Protein AF-A0A2E8LY93-F1 (afdb_monomer_lite)

Secondary structure (DSSP, 8-state):
--SHHHHHHHHHT--SSS----SSHHHHHHHHHHHHHHTT-B-TTS-B--S----TTS----S---GGG---TT--B-TTTTTTTHHHHHS-----TT---TT--B-TTTTTT-TT---------TT--B-TTTTTT-TT---------TT--B-TTTTTTT-TT--SHHHHHHHHHHHHHHHHHHHHHHHHHHHHHS------------

Foldseek 3Di:
DDDVVVVVVLLVVPPDDAAAEDLELVSLLVLLVQQLVPQVDQDPVRDRPLFSDDDPVRDPDPPDHGLCRYADQNYAELACSCALVCSNLVRHPRQVQDHECQNYAEQHLNCQLVCRDAHHHVYACQNYQEQDLNCHNVNQHLAQDPYDCVNHPYCHNVPVVNDPQDPDSVSSNVRSVVVLVVLVVVVVVQVVVCVVPVDRDDDDRRDHPD

Structure (mmCIF, N/CA/C/O backbone):
data_AF-A0A2E8LY93-F1
#
_entry.id   AF-A0A2E8LY93-F1
#
loop_
_atom_site.group_PDB
_atom_site.id
_atom_site.type_symbol
_atom_site.label_atom_id
_atom_site.label_alt_id
_atom_site.label_comp_id
_atom_site.label_asym_id
_atom_site.label_entity_id
_atom_site.label_seq_id
_atom_site.pdbx_PDB_ins_code
_atom_site.Cartn_x
_atom_site.Cartn_y
_atom_site.Cartn_z
_atom_site.occupancy
_atom_site.B_iso_or_equiv
_atom_site.auth_seq_id
_atom_site.auth_comp_id
_atom_site.auth_asym_id
_atom_site.auth_atom_id
_atom_site.pdbx_PDB_model_num
ATOM 1 N N . MET A 1 1 ? 16.532 11.519 32.013 1.00 47.78 1 MET A N 1
ATOM 2 C CA . MET A 1 1 ? 15.474 10.631 31.470 1.00 47.78 1 MET A CA 1
ATOM 3 C C . MET A 1 1 ? 14.326 11.536 31.048 1.00 47.78 1 MET A C 1
ATOM 5 O O . MET A 1 1 ? 14.100 12.442 31.843 1.00 47.78 1 MET A O 1
ATOM 9 N N . PRO A 1 2 ? 13.612 11.374 29.912 1.00 50.28 2 PRO A N 1
ATOM 10 C CA . PRO A 1 2 ? 13.465 10.174 29.059 1.00 50.28 2 PRO A CA 1
ATOM 11 C C . PRO A 1 2 ? 13.330 10.440 27.523 1.00 50.28 2 PRO A C 1
ATOM 13 O O . PRO A 1 2 ? 12.796 11.460 27.125 1.00 50.28 2 PRO A O 1
ATOM 16 N N . SER A 1 3 ? 13.753 9.500 26.668 1.00 40.38 3 SER A N 1
ATOM 17 C CA . SER A 1 3 ? 13.233 9.250 25.291 1.0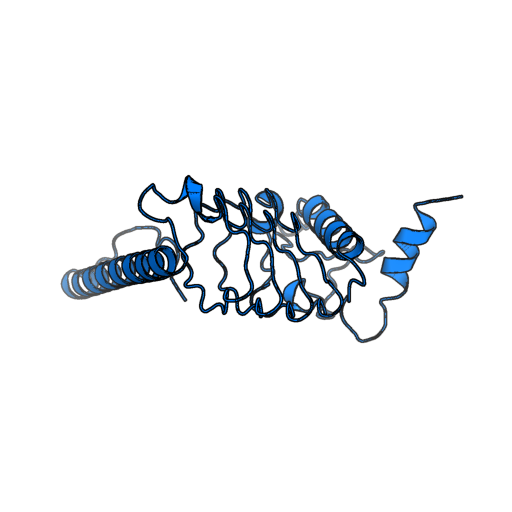0 40.38 3 SER A CA 1
ATOM 18 C C . SER A 1 3 ? 14.171 8.278 24.567 1.00 40.38 3 SER A C 1
ATOM 20 O O . SER A 1 3 ? 13.766 7.186 24.189 1.00 40.38 3 SER A O 1
ATOM 22 N N . ASN A 1 4 ? 15.468 8.591 24.544 1.00 39.19 4 ASN A N 1
ATOM 23 C CA . ASN A 1 4 ? 16.469 7.806 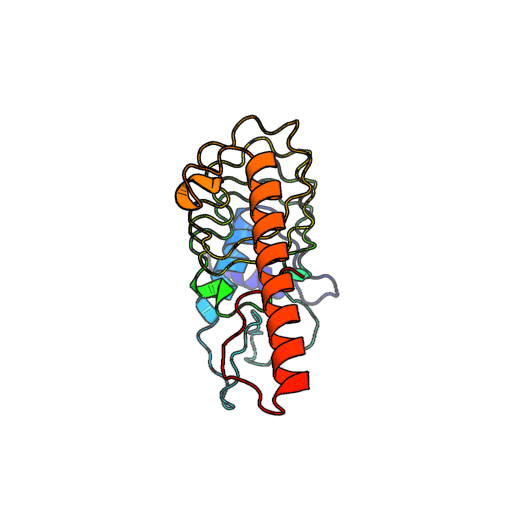23.807 1.00 39.19 4 ASN A CA 1
ATOM 24 C C . ASN A 1 4 ? 16.735 6.419 24.418 1.00 39.19 4 ASN A C 1
ATOM 26 O O . ASN A 1 4 ? 17.109 5.490 23.717 1.00 39.19 4 ASN A O 1
ATOM 30 N N . MET A 1 5 ? 16.498 6.244 25.722 1.00 31.03 5 MET A N 1
ATOM 31 C CA . MET A 1 5 ? 16.746 4.968 26.410 1.00 31.03 5 MET A CA 1
ATOM 32 C C . MET A 1 5 ? 15.614 3.941 26.232 1.00 31.03 5 MET A C 1
ATOM 34 O O . MET A 1 5 ? 15.798 2.785 26.592 1.00 31.03 5 MET A O 1
ATOM 38 N N . ARG A 1 6 ? 14.448 4.345 25.700 1.00 39.75 6 ARG A N 1
ATOM 39 C CA . ARG A 1 6 ? 13.383 3.403 25.305 1.00 39.75 6 ARG A CA 1
ATOM 40 C C . ARG A 1 6 ? 13.562 2.918 23.862 1.00 39.75 6 ARG A C 1
ATOM 42 O O . ARG A 1 6 ? 13.321 1.748 23.613 1.00 39.75 6 ARG A O 1
ATOM 49 N N . VAL A 1 7 ? 14.066 3.777 22.972 1.00 41.69 7 VAL A N 1
ATOM 50 C CA . VAL A 1 7 ? 14.329 3.462 21.553 1.00 41.69 7 VAL A CA 1
ATOM 51 C C . VAL A 1 7 ? 15.529 2.523 21.399 1.00 41.69 7 VAL A C 1
ATOM 53 O O . VAL A 1 7 ? 15.427 1.483 20.760 1.00 41.69 7 VAL A O 1
ATOM 56 N N . VAL A 1 8 ? 16.629 2.796 22.108 1.00 35.88 8 VAL A N 1
ATOM 57 C CA . VAL A 1 8 ? 17.807 1.906 22.113 1.00 35.88 8 VAL A CA 1
ATOM 58 C C . VAL A 1 8 ? 17.470 0.519 22.683 1.00 35.88 8 VAL A C 1
ATOM 60 O O . VAL A 1 8 ? 18.075 -0.472 22.294 1.00 35.88 8 VAL A O 1
ATOM 63 N N . LEU A 1 9 ? 16.468 0.417 23.565 1.00 34.44 9 LEU A N 1
ATOM 64 C CA . LEU A 1 9 ? 16.031 -0.866 24.117 1.00 34.44 9 LEU A CA 1
ATOM 65 C C . LEU A 1 9 ? 15.132 -1.662 23.153 1.00 34.44 9 LEU A C 1
ATOM 67 O O . LEU A 1 9 ? 15.115 -2.882 23.248 1.00 34.44 9 LEU A O 1
ATOM 71 N N . ALA A 1 10 ? 14.428 -1.010 22.221 1.00 39.09 10 ALA A N 1
ATOM 72 C CA . ALA A 1 10 ? 13.663 -1.703 21.181 1.00 39.09 10 ALA A CA 1
ATOM 73 C C . ALA A 1 10 ? 14.600 -2.399 20.180 1.00 39.09 10 ALA A C 1
ATOM 75 O O . ALA A 1 10 ? 14.392 -3.566 19.868 1.00 39.09 10 ALA A O 1
ATOM 76 N N . CYS A 1 11 ? 15.698 -1.736 19.800 1.00 37.84 11 CYS A N 1
ATOM 77 C CA . CYS A 1 11 ? 16.744 -2.327 18.960 1.00 37.84 11 CYS A CA 1
ATOM 78 C C . CYS A 1 11 ? 17.568 -3.409 19.697 1.00 37.84 11 CYS A C 1
ATOM 80 O O . CYS A 1 11 ? 17.975 -4.401 19.104 1.00 37.84 11 CYS A O 1
ATOM 82 N N . LEU A 1 12 ? 17.787 -3.272 21.015 1.00 37.25 12 LEU A N 1
ATOM 83 C CA . LEU A 1 12 ? 18.598 -4.220 21.804 1.00 37.25 12 LEU A CA 1
ATOM 84 C C . LEU A 1 12 ? 17.862 -5.488 22.275 1.00 37.25 12 LEU A C 1
ATOM 86 O O . LEU A 1 12 ? 18.520 -6.418 22.736 1.00 37.25 12 LEU A O 1
ATOM 90 N N . MET A 1 13 ? 16.530 -5.560 22.183 1.00 37.34 13 MET A N 1
ATOM 91 C CA . MET A 1 13 ? 15.773 -6.778 22.535 1.00 37.34 13 MET A CA 1
ATOM 92 C C . MET A 1 13 ? 15.610 -7.747 21.348 1.00 37.34 13 MET A C 1
ATOM 94 O O . MET A 1 13 ? 14.996 -8.798 21.512 1.00 37.34 13 MET A O 1
ATOM 98 N N . LEU A 1 14 ? 16.181 -7.426 20.181 1.00 43.69 14 LEU A N 1
ATOM 99 C CA . LEU A 1 14 ? 16.011 -8.168 18.925 1.00 43.69 14 LEU A CA 1
ATOM 100 C C . LEU A 1 14 ? 17.145 -9.165 18.619 1.00 43.69 14 LEU A C 1
ATOM 102 O O . LEU A 1 14 ? 17.256 -9.637 17.499 1.00 43.69 14 LEU A O 1
ATOM 106 N N . SER A 1 15 ? 17.968 -9.571 19.595 1.00 43.47 15 SER A N 1
ATOM 107 C CA . SER A 1 15 ? 18.953 -10.652 19.376 1.00 43.47 15 SER A CA 1
ATOM 108 C C . SER A 1 15 ? 18.380 -12.056 19.648 1.00 43.47 15 SER A C 1
ATOM 110 O O . SER A 1 15 ? 19.016 -12.893 20.301 1.00 43.47 15 SER A O 1
ATOM 112 N N . SER A 1 16 ? 17.163 -12.351 19.190 1.00 40.75 16 SER A N 1
ATOM 113 C CA . SER A 1 16 ? 16.658 -13.725 19.246 1.00 40.75 16 SER A CA 1
ATOM 114 C C . SER A 1 16 ? 15.739 -14.056 18.079 1.00 40.75 16 SER A C 1
ATOM 116 O O . SER A 1 16 ? 14.543 -13.841 18.192 1.00 40.75 16 SER A O 1
ATOM 118 N N . ALA A 1 17 ? 16.299 -14.647 17.020 1.00 43.09 17 ALA A N 1
ATOM 119 C CA . ALA A 1 17 ? 15.680 -15.631 16.115 1.00 43.09 17 ALA A CA 1
ATOM 120 C C . ALA A 1 17 ? 14.304 -15.327 15.467 1.00 43.09 17 ALA A C 1
ATOM 122 O O . ALA A 1 17 ? 13.751 -16.209 14.812 1.00 43.09 17 ALA A O 1
ATOM 123 N N . TYR A 1 18 ? 13.747 -14.133 15.641 1.00 51.19 18 TYR A N 1
ATOM 124 C CA . TYR A 1 18 ? 12.422 -13.733 15.189 1.00 51.19 18 TYR A CA 1
ATOM 125 C C . TYR A 1 18 ? 12.539 -12.300 14.680 1.00 51.19 18 TYR A C 1
ATOM 127 O O . TYR A 1 18 ? 12.839 -11.402 15.467 1.00 51.19 18 TYR A O 1
ATOM 135 N N . GLY A 1 19 ? 12.339 -12.120 13.374 1.00 65.38 19 GLY A N 1
ATOM 136 C CA . GLY A 1 19 ? 12.388 -10.817 12.719 1.00 65.38 19 GLY A CA 1
ATOM 137 C C . GLY A 1 19 ? 11.472 -9.786 13.387 1.00 65.38 19 GLY A C 1
ATOM 138 O O . GLY A 1 19 ? 10.538 -10.121 14.123 1.00 65.38 19 GLY A O 1
ATOM 139 N N . PHE A 1 20 ? 11.764 -8.508 13.148 1.00 78.44 20 PHE A N 1
ATOM 140 C CA . PHE A 1 20 ? 11.035 -7.373 13.714 1.00 78.44 20 PHE A CA 1
ATOM 141 C C . PHE A 1 20 ? 9.508 -7.508 13.543 1.00 78.44 20 PHE A C 1
ATOM 143 O O . PHE A 1 20 ? 9.010 -7.760 12.448 1.00 78.44 20 PHE A O 1
ATOM 150 N N . SER A 1 21 ? 8.755 -7.312 14.631 1.00 85.38 21 SER A N 1
ATOM 151 C CA . SER A 1 21 ? 7.286 -7.349 14.638 1.00 85.38 21 SER A CA 1
ATOM 152 C C . SER A 1 21 ? 6.733 -6.072 15.282 1.00 85.38 21 SER A C 1
ATOM 154 O O . SER A 1 21 ? 6.720 -5.959 16.513 1.00 85.38 21 SER A O 1
ATOM 156 N N . PRO A 1 22 ? 6.317 -5.070 14.486 1.00 86.81 22 PRO A N 1
ATOM 157 C CA . PRO A 1 22 ? 5.767 -3.827 15.013 1.00 86.81 22 PRO A CA 1
ATOM 158 C C . PRO A 1 22 ? 4.394 -4.065 15.651 1.00 86.81 22 PRO A C 1
ATOM 160 O O . PRO A 1 22 ? 3.488 -4.632 15.040 1.00 86.81 22 PRO A O 1
ATOM 163 N N . ALA A 1 23 ? 4.208 -3.577 16.880 1.00 87.94 23 ALA A N 1
ATOM 164 C CA . ALA A 1 23 ? 2.941 -3.702 17.604 1.00 87.94 23 ALA A CA 1
ATOM 165 C C . ALA A 1 23 ? 1.915 -2.626 17.203 1.00 87.94 23 ALA A C 1
ATOM 167 O O . ALA A 1 23 ? 0.741 -2.709 17.573 1.00 87.94 23 ALA A O 1
ATOM 168 N N . SER A 1 24 ? 2.348 -1.592 16.479 1.00 89.56 24 SER A N 1
ATOM 169 C CA . SER A 1 24 ? 1.519 -0.460 16.087 1.00 89.56 24 SER A CA 1
ATOM 170 C C . SER A 1 24 ? 2.011 0.196 14.799 1.00 89.56 24 SER A C 1
ATOM 172 O O . SER A 1 24 ? 3.138 -0.021 14.355 1.00 89.56 24 SER A O 1
ATOM 174 N N . LYS A 1 25 ? 1.164 1.063 14.233 1.00 91.31 25 LYS A N 1
ATOM 175 C CA . LYS A 1 25 ? 1.547 1.957 13.139 1.00 91.31 25 LYS A CA 1
ATOM 176 C C . LYS A 1 25 ? 2.791 2.778 13.481 1.00 91.31 25 LYS A C 1
ATOM 178 O O . LYS A 1 25 ? 3.673 2.886 12.647 1.00 91.31 25 LYS A O 1
ATOM 183 N N . SER A 1 26 ? 2.850 3.334 14.694 1.00 88.44 26 SER A N 1
ATOM 184 C CA . SER A 1 26 ? 3.975 4.171 15.124 1.00 88.44 26 SER A CA 1
ATOM 185 C C . SER A 1 26 ? 5.277 3.379 15.132 1.00 88.44 26 SER A C 1
ATOM 187 O O . SER A 1 26 ? 6.274 3.883 14.645 1.00 88.44 26 SER A O 1
ATOM 189 N N . ASP A 1 27 ? 5.257 2.134 15.621 1.00 85.31 27 ASP A N 1
ATOM 190 C CA . ASP A 1 27 ? 6.457 1.288 15.634 1.00 85.31 27 ASP A CA 1
ATOM 191 C C . ASP A 1 27 ? 6.921 0.960 14.208 1.00 85.31 27 ASP A C 1
ATOM 193 O O . ASP A 1 27 ? 8.118 0.939 13.932 1.00 85.31 27 ASP A O 1
ATOM 197 N N . LEU A 1 28 ? 5.970 0.719 13.296 1.00 86.50 28 LEU A N 1
ATOM 198 C CA . LEU A 1 28 ? 6.261 0.474 11.886 1.00 86.50 28 LEU A CA 1
ATOM 199 C C . LEU A 1 28 ? 6.811 1.729 11.188 1.00 86.50 28 LEU A C 1
ATOM 201 O O . LEU A 1 28 ? 7.805 1.637 10.473 1.00 86.50 28 LEU A O 1
ATOM 205 N N . GLU A 1 29 ? 6.182 2.890 11.392 1.00 85.25 29 GLU A N 1
ATOM 206 C CA . GLU A 1 29 ? 6.638 4.173 10.843 1.00 85.25 29 GLU A CA 1
ATOM 207 C C . GLU A 1 29 ? 8.024 4.538 11.375 1.00 85.25 29 GLU A C 1
ATOM 209 O O . GLU A 1 29 ? 8.885 4.881 10.576 1.00 85.25 29 GLU A O 1
ATOM 214 N N . ASP A 1 30 ? 8.267 4.404 12.682 1.00 80.44 30 ASP A N 1
ATOM 215 C CA . ASP A 1 30 ? 9.562 4.708 13.298 1.00 80.44 30 ASP A CA 1
ATOM 216 C C . ASP A 1 30 ? 10.676 3.812 12.731 1.00 80.44 30 ASP A C 1
ATOM 218 O O . ASP A 1 30 ? 11.752 4.311 12.399 1.00 80.44 30 ASP A O 1
ATOM 222 N N . ALA A 1 31 ? 10.409 2.512 12.553 1.00 79.00 31 ALA A N 1
ATOM 223 C CA . ALA A 1 31 ? 11.371 1.573 11.974 1.00 79.00 31 ALA A CA 1
ATOM 224 C C . ALA A 1 31 ? 11.686 1.883 10.500 1.00 79.00 31 ALA A C 1
ATOM 226 O O . ALA A 1 31 ? 12.842 1.816 10.076 1.00 79.00 31 ALA A O 1
ATOM 227 N N . LEU A 1 32 ? 10.675 2.258 9.708 1.00 79.50 32 LEU A N 1
ATOM 228 C CA . LEU A 1 32 ? 10.875 2.679 8.318 1.00 79.50 32 LEU A CA 1
ATOM 229 C C . LEU A 1 32 ? 11.607 4.018 8.226 1.00 79.50 32 LEU A C 1
ATOM 231 O O . LEU A 1 32 ? 12.513 4.156 7.410 1.00 79.50 32 LEU A O 1
ATOM 235 N N . ASP A 1 33 ? 11.258 4.988 9.069 1.00 75.94 33 ASP A N 1
ATOM 236 C CA . ASP A 1 33 ? 11.920 6.290 9.140 1.00 75.94 33 ASP A CA 1
ATOM 237 C C . ASP A 1 33 ? 13.399 6.145 9.524 1.00 75.94 33 ASP A C 1
ATOM 239 O O . ASP A 1 33 ? 14.259 6.837 8.970 1.00 75.94 33 ASP A O 1
ATOM 243 N N . GLU A 1 34 ? 13.706 5.258 10.474 1.00 72.88 34 GLU A N 1
ATOM 244 C CA . GLU A 1 34 ? 15.076 4.929 10.870 1.00 72.88 34 GLU A CA 1
ATOM 245 C C . GLU A 1 34 ? 15.843 4.271 9.720 1.00 72.88 34 GLU A C 1
ATOM 247 O O . GLU A 1 34 ? 16.979 4.666 9.442 1.00 72.88 34 GLU A O 1
ATOM 252 N N . CYS A 1 35 ? 15.211 3.348 8.992 1.00 72.19 35 CYS A N 1
ATOM 253 C CA . CYS A 1 35 ? 15.815 2.763 7.801 1.00 72.19 35 CYS A CA 1
ATOM 254 C C . CYS A 1 35 ? 16.090 3.818 6.715 1.00 72.19 35 CYS A C 1
ATOM 256 O O . CYS A 1 35 ? 17.222 3.967 6.250 1.00 72.19 35 CYS A O 1
ATOM 258 N N . CYS A 1 36 ? 15.077 4.595 6.331 1.00 70.12 36 CYS A N 1
ATOM 259 C CA . CYS A 1 36 ? 15.160 5.490 5.180 1.00 70.12 36 CYS A CA 1
ATOM 260 C C . CYS A 1 36 ? 16.033 6.731 5.418 1.00 70.12 36 CYS A C 1
ATOM 262 O O . CYS A 1 36 ? 16.486 7.340 4.452 1.00 70.12 36 CYS A O 1
ATOM 264 N N . ARG A 1 37 ? 16.293 7.129 6.674 1.00 63.78 37 ARG A N 1
ATOM 265 C CA . ARG A 1 37 ? 17.224 8.231 6.999 1.00 63.78 37 ARG A CA 1
ATOM 266 C C . ARG A 1 37 ? 18.697 7.822 6.970 1.00 63.78 37 ARG A C 1
ATOM 268 O O . ARG A 1 37 ? 19.548 8.698 6.845 1.00 63.78 37 ARG A O 1
ATOM 275 N N . ASN A 1 38 ? 18.999 6.529 7.093 1.00 53.56 38 ASN A N 1
ATOM 276 C CA . ASN A 1 38 ? 20.369 6.013 7.167 1.00 53.56 38 ASN A CA 1
ATOM 277 C C . ASN A 1 38 ? 20.881 5.430 5.832 1.00 53.56 38 ASN A C 1
ATOM 279 O O . ASN A 1 38 ? 22.056 5.075 5.740 1.00 53.56 38 ASN A O 1
ATOM 283 N N . GLY A 1 39 ? 20.039 5.389 4.791 1.00 51.09 39 GLY A N 1
ATOM 284 C CA . GLY A 1 39 ? 20.362 4.870 3.452 1.00 51.09 39 GLY A CA 1
ATOM 285 C C . GLY A 1 39 ? 21.408 5.664 2.650 1.00 51.09 39 GLY A C 1
ATOM 286 O O . GLY A 1 39 ? 21.807 5.227 1.575 1.00 51.09 39 GLY A O 1
ATOM 287 N N . ASP A 1 40 ? 21.902 6.792 3.174 1.00 46.41 40 ASP A N 1
ATOM 288 C CA . ASP A 1 40 ? 22.982 7.584 2.559 1.00 46.41 40 ASP A CA 1
ATOM 289 C C . ASP A 1 40 ? 24.399 7.072 2.906 1.00 46.41 40 ASP A C 1
ATOM 291 O O . ASP A 1 40 ? 25.401 7.675 2.506 1.00 46.41 40 ASP A O 1
ATOM 295 N N . ASN A 1 41 ? 24.529 5.970 3.658 1.00 46.69 41 ASN A N 1
ATOM 296 C CA . ASN A 1 41 ? 25.837 5.428 4.030 1.00 46.69 41 ASN A CA 1
ATOM 297 C C . ASN A 1 41 ? 26.399 4.534 2.912 1.00 46.69 41 ASN A C 1
ATOM 299 O O . ASN A 1 41 ? 26.166 3.328 2.853 1.00 46.69 41 ASN A O 1
ATOM 303 N N . VAL A 1 42 ? 27.155 5.156 2.006 1.00 49.06 42 VAL A N 1
ATOM 304 C CA . VAL A 1 42 ? 28.000 4.459 1.029 1.00 49.06 42 VAL A CA 1
ATOM 305 C C . VAL A 1 42 ? 29.073 3.692 1.798 1.00 49.06 42 VAL A C 1
ATOM 307 O O . VAL A 1 42 ? 29.809 4.289 2.589 1.00 49.06 42 VAL A O 1
ATOM 310 N N . ASP A 1 43 ? 29.192 2.384 1.584 1.00 48.62 43 ASP A N 1
ATOM 311 C CA . ASP A 1 43 ? 30.297 1.649 2.188 1.00 48.62 43 ASP A CA 1
ATOM 312 C C . ASP A 1 43 ? 31.672 2.080 1.629 1.00 48.62 43 ASP A C 1
ATOM 314 O O . ASP A 1 43 ? 31.795 2.751 0.600 1.00 48.62 43 ASP A O 1
ATOM 318 N N . LEU A 1 44 ? 32.752 1.641 2.289 1.00 49.09 44 LEU A N 1
ATOM 319 C CA . LEU A 1 44 ? 34.137 1.834 1.830 1.00 49.09 44 LEU A CA 1
ATOM 320 C C . LEU A 1 44 ? 34.444 1.162 0.467 1.00 49.09 44 LEU A C 1
ATOM 322 O O . LEU A 1 44 ? 35.574 1.270 -0.014 1.00 49.09 44 LEU A O 1
ATOM 326 N N . MET A 1 45 ? 33.478 0.464 -0.146 1.00 51.12 45 MET A N 1
ATOM 327 C CA . MET A 1 45 ? 33.578 -0.256 -1.421 1.00 51.12 45 MET A CA 1
ATOM 328 C C . MET A 1 45 ? 32.678 0.318 -2.538 1.00 51.12 45 MET A C 1
ATOM 330 O O . MET A 1 45 ? 32.751 -0.165 -3.669 1.00 51.12 45 MET A O 1
ATOM 334 N N . GLY A 1 46 ? 31.907 1.383 -2.281 1.00 48.81 46 GLY A N 1
ATOM 335 C CA . GLY A 1 46 ? 31.013 2.005 -3.263 1.00 48.81 46 GLY A CA 1
ATOM 336 C C . GLY A 1 46 ? 29.724 1.223 -3.542 1.00 48.81 46 GLY A C 1
ATOM 337 O O . GLY A 1 46 ? 29.086 1.465 -4.568 1.00 48.81 46 GLY A O 1
ATOM 338 N N . THR A 1 47 ? 29.345 0.287 -2.672 1.00 46.78 47 THR A N 1
ATOM 339 C CA . THR A 1 47 ? 28.095 -0.473 -2.771 1.00 46.78 47 THR A CA 1
ATOM 340 C C . THR A 1 47 ? 26.989 0.248 -2.000 1.00 46.78 47 THR A C 1
ATOM 342 O O . THR A 1 47 ? 27.159 0.609 -0.836 1.00 46.78 47 THR A O 1
ATOM 345 N N . PHE A 1 48 ? 25.847 0.484 -2.653 1.00 46.38 48 PHE A N 1
ATOM 346 C CA . PHE A 1 48 ? 24.649 0.994 -1.986 1.00 46.38 48 PHE A CA 1
ATOM 347 C C . PHE A 1 48 ? 24.119 -0.106 -1.064 1.00 46.38 48 PHE A C 1
ATOM 349 O O . PHE A 1 48 ? 23.582 -1.101 -1.556 1.00 46.38 48 PHE A O 1
ATOM 356 N N . ASN A 1 49 ? 24.300 0.039 0.250 1.00 50.28 49 ASN A N 1
ATOM 357 C CA . ASN A 1 49 ? 23.684 -0.867 1.213 1.00 50.28 49 ASN A CA 1
ATOM 358 C C . ASN A 1 49 ? 22.207 -0.472 1.356 1.00 50.28 49 ASN A C 1
ATOM 360 O O . ASN A 1 49 ? 21.838 0.389 2.145 1.00 50.28 49 ASN A O 1
ATOM 364 N N . ASN A 1 50 ? 21.395 -1.058 0.484 1.00 50.34 50 ASN A N 1
ATOM 365 C CA . ASN A 1 50 ? 19.962 -0.838 0.267 1.00 50.34 50 ASN A CA 1
ATOM 366 C C . ASN A 1 50 ? 19.075 -1.674 1.210 1.00 50.34 50 ASN A C 1
ATOM 368 O O . ASN A 1 50 ? 17.945 -2.062 0.894 1.00 50.34 50 ASN A O 1
ATOM 372 N N . ASP A 1 51 ? 19.660 -2.001 2.348 1.00 52.34 51 ASP A N 1
ATOM 373 C CA . ASP A 1 51 ? 19.205 -2.905 3.374 1.00 52.34 51 ASP A CA 1
ATOM 374 C C . ASP A 1 51 ? 19.472 -2.158 4.675 1.00 52.34 51 ASP A C 1
ATOM 376 O O . ASP A 1 51 ? 20.591 -1.696 4.887 1.00 52.34 51 ASP A O 1
ATOM 380 N N . CYS A 1 52 ? 18.436 -1.961 5.480 1.00 59.59 52 CYS A N 1
ATOM 381 C CA . CYS A 1 52 ? 18.361 -1.146 6.692 1.00 59.59 52 CYS A CA 1
ATOM 382 C C . CYS A 1 52 ? 19.306 -1.588 7.829 1.00 59.59 52 CYS A C 1
ATOM 384 O O . CYS A 1 52 ? 18.898 -1.684 8.985 1.00 59.59 52 CYS A O 1
ATOM 386 N N . ARG A 1 53 ? 20.567 -1.882 7.525 1.00 57.38 53 ARG A N 1
ATOM 387 C CA . ARG A 1 53 ? 21.559 -2.491 8.397 1.00 57.38 53 ARG A CA 1
ATOM 388 C C . ARG A 1 53 ? 22.529 -1.448 8.899 1.00 57.38 53 ARG A C 1
ATOM 390 O O . ARG A 1 53 ? 23.443 -1.036 8.187 1.00 57.38 53 ARG A O 1
ATOM 397 N N . VAL A 1 54 ? 22.401 -1.122 10.177 1.00 45.56 54 VAL A N 1
ATOM 398 C CA . VAL A 1 54 ? 23.580 -0.843 10.991 1.00 45.56 54 VAL A CA 1
ATOM 399 C C . VAL A 1 54 ? 23.347 -1.449 12.368 1.00 45.56 54 VAL A C 1
ATOM 401 O O . VAL A 1 54 ? 22.509 -0.969 13.129 1.00 45.56 54 VAL A O 1
ATOM 404 N N . ASP A 1 55 ? 24.081 -2.511 12.700 1.00 45.97 55 ASP A N 1
ATOM 405 C CA . ASP A 1 55 ? 24.185 -2.924 14.095 1.00 45.97 55 ASP A CA 1
ATOM 406 C C . ASP A 1 55 ? 24.980 -1.871 14.896 1.00 45.97 55 ASP A C 1
ATOM 408 O O . ASP A 1 55 ? 25.622 -0.967 14.351 1.00 45.97 55 ASP A O 1
ATOM 412 N N . SER A 1 56 ? 24.983 -1.989 16.226 1.00 45.28 56 SER A N 1
ATOM 413 C CA . SER A 1 56 ? 25.735 -1.076 17.108 1.00 45.28 56 SER A CA 1
ATOM 414 C C . SER A 1 56 ? 27.262 -1.075 16.895 1.00 45.28 56 SER A C 1
ATOM 416 O O . SER A 1 56 ? 27.969 -0.333 17.582 1.00 45.28 56 SER A O 1
ATOM 418 N N . GLN A 1 57 ? 27.779 -1.923 15.999 1.00 48.31 57 GLN A N 1
ATOM 419 C CA . GLN A 1 57 ? 29.198 -2.122 15.712 1.00 48.31 57 GLN A CA 1
ATOM 420 C C . GLN A 1 57 ? 29.593 -1.673 14.292 1.00 48.31 57 GLN A C 1
ATOM 422 O O . GLN A 1 57 ? 30.783 -1.682 13.975 1.00 48.31 57 GLN A O 1
ATOM 427 N N . GLY A 1 58 ? 28.644 -1.232 13.457 1.00 51.44 58 GLY A N 1
ATOM 428 C CA . GLY A 1 58 ? 28.919 -0.794 12.088 1.00 51.44 58 GLY A CA 1
ATOM 429 C C . GLY A 1 58 ? 29.253 -1.938 11.129 1.00 51.44 58 GLY A C 1
ATOM 430 O O . GLY A 1 58 ? 29.979 -1.707 10.161 1.00 51.44 58 GLY A O 1
ATOM 431 N N . THR A 1 59 ? 28.786 -3.162 11.403 1.00 46.53 59 THR A N 1
ATOM 432 C CA . THR A 1 59 ? 28.996 -4.319 10.518 1.00 46.53 59 THR A CA 1
ATOM 433 C C . THR A 1 59 ? 27.752 -4.635 9.686 1.00 46.53 59 THR A C 1
ATOM 435 O O . THR A 1 59 ? 26.632 -4.333 10.099 1.00 46.53 59 THR A O 1
ATOM 438 N N . TYR A 1 60 ? 27.949 -5.200 8.485 1.00 52.56 60 TYR A N 1
ATOM 439 C CA . TYR A 1 60 ? 26.842 -5.743 7.697 1.00 52.56 60 TYR A CA 1
ATOM 440 C C . TYR A 1 60 ? 26.322 -6.968 8.434 1.00 52.56 60 TYR A C 1
ATOM 442 O O . TYR A 1 60 ? 26.975 -8.012 8.449 1.00 52.56 60 TYR A O 1
ATOM 450 N N . ASP A 1 61 ? 25.162 -6.811 9.051 1.00 46.28 61 ASP A N 1
ATOM 451 C CA . ASP A 1 61 ? 24.341 -7.919 9.504 1.00 46.28 61 ASP A CA 1
ATOM 452 C C . ASP A 1 61 ? 24.175 -8.908 8.325 1.00 46.28 61 ASP A C 1
ATOM 454 O O . ASP A 1 61 ? 24.083 -8.498 7.170 1.00 46.28 61 ASP A O 1
ATOM 458 N N . THR A 1 62 ? 24.277 -10.209 8.572 1.00 47.25 62 THR A N 1
ATOM 459 C CA . THR A 1 62 ? 24.062 -11.291 7.590 1.00 47.25 62 THR A CA 1
ATOM 460 C C . THR A 1 62 ? 22.899 -12.185 8.016 1.00 47.25 62 THR A C 1
ATOM 462 O O . THR A 1 62 ? 22.691 -13.262 7.453 1.00 47.25 62 THR A O 1
ATOM 465 N N . ASP A 1 63 ? 22.152 -11.739 9.020 1.00 50.47 63 ASP A N 1
ATOM 466 C CA . ASP A 1 63 ? 21.351 -12.559 9.917 1.00 50.47 63 ASP A CA 1
ATOM 467 C C . ASP A 1 63 ? 19.888 -12.630 9.450 1.00 50.47 63 ASP A C 1
ATOM 469 O O . ASP A 1 63 ? 19.103 -13.401 9.996 1.00 50.47 63 ASP A O 1
ATOM 473 N N . GLY A 1 64 ? 19.564 -11.949 8.342 1.00 48.97 64 GLY A N 1
ATOM 474 C CA . GLY A 1 64 ? 18.377 -12.224 7.533 1.00 48.97 64 GLY A CA 1
ATOM 475 C C . GLY A 1 64 ? 17.176 -11.312 7.766 1.00 48.97 64 GLY A C 1
ATOM 476 O O . GLY A 1 64 ? 16.127 -11.605 7.211 1.00 48.97 64 GLY A O 1
ATOM 477 N N . ASP A 1 65 ? 17.309 -10.212 8.507 1.00 55.22 65 ASP A N 1
ATOM 478 C CA . ASP A 1 65 ? 16.185 -9.314 8.798 1.00 55.22 65 ASP A CA 1
ATOM 479 C C . ASP A 1 65 ? 15.996 -8.249 7.701 1.00 55.22 65 ASP A C 1
ATOM 481 O O . ASP A 1 65 ? 16.282 -7.065 7.890 1.00 55.22 65 ASP A O 1
ATOM 485 N N . HIS A 1 66 ? 15.512 -8.649 6.521 1.00 69.75 66 HIS A N 1
ATOM 486 C CA . HIS A 1 66 ? 15.091 -7.675 5.507 1.00 69.75 66 HIS A CA 1
ATOM 487 C C . HIS A 1 66 ? 13.727 -7.083 5.896 1.00 69.75 66 HIS A C 1
ATOM 489 O O . HIS A 1 66 ? 12.911 -7.753 6.522 1.00 69.75 66 HIS A O 1
ATOM 495 N N . ILE A 1 67 ? 13.410 -5.858 5.454 1.00 75.31 67 ILE A N 1
ATOM 496 C CA . ILE A 1 67 ? 12.068 -5.254 5.642 1.00 75.31 67 ILE A CA 1
ATOM 497 C C . ILE A 1 67 ? 10.938 -6.211 5.223 1.00 75.31 67 ILE A C 1
ATOM 499 O O . ILE A 1 67 ? 9.867 -6.218 5.825 1.00 75.31 67 ILE A O 1
ATOM 503 N N . GLY A 1 68 ? 11.165 -7.033 4.194 1.00 77.50 68 GLY A N 1
ATOM 504 C CA . GLY A 1 68 ? 10.192 -8.027 3.735 1.00 77.50 68 GLY A CA 1
ATOM 505 C C . GLY A 1 68 ? 9.885 -9.142 4.740 1.00 77.50 68 GLY A C 1
ATOM 506 O O . GLY A 1 68 ? 8.813 -9.735 4.662 1.00 77.50 68 GLY A O 1
ATOM 507 N N . ASP A 1 69 ? 10.784 -9.383 5.694 1.00 78.44 69 ASP A N 1
ATOM 508 C CA . ASP A 1 69 ? 10.687 -10.432 6.712 1.00 78.44 69 ASP A CA 1
ATOM 509 C C . ASP A 1 69 ? 9.997 -9.945 8.004 1.00 78.44 69 ASP A C 1
ATOM 511 O O . ASP A 1 69 ? 9.793 -10.721 8.938 1.00 78.44 69 ASP A O 1
ATOM 515 N N . TRP A 1 70 ? 9.605 -8.666 8.069 1.00 84.19 70 TRP A N 1
ATOM 516 C CA . TRP A 1 70 ? 8.913 -8.095 9.226 1.00 84.19 70 TRP A CA 1
ATOM 517 C C . TRP A 1 70 ? 7.512 -8.698 9.418 1.00 84.19 70 TRP A C 1
ATOM 519 O O . TRP A 1 70 ? 6.692 -8.726 8.496 1.00 84.19 70 TRP A O 1
ATOM 529 N N . ASP A 1 71 ? 7.190 -9.117 10.645 1.00 88.31 71 ASP A N 1
ATOM 530 C CA . ASP A 1 71 ? 5.852 -9.604 10.995 1.00 88.31 71 ASP A CA 1
ATOM 531 C C . ASP A 1 71 ? 4.909 -8.434 11.303 1.00 88.31 71 ASP A C 1
ATOM 533 O O . ASP A 1 71 ? 4.755 -7.999 12.448 1.00 88.31 71 ASP A O 1
ATOM 537 N N . THR A 1 72 ? 4.231 -7.952 10.263 1.00 91.62 72 THR A N 1
ATOM 538 C CA . THR A 1 72 ? 3.253 -6.859 10.337 1.00 91.62 72 THR A CA 1
ATOM 539 C C . THR A 1 72 ? 1.861 -7.293 10.813 1.00 91.62 72 THR A C 1
ATOM 541 O O . THR A 1 72 ? 0.932 -6.486 10.775 1.00 91.62 72 THR A O 1
ATOM 544 N N . SER A 1 73 ? 1.670 -8.543 11.259 1.00 94.06 73 SER A N 1
ATOM 545 C CA . SER A 1 73 ? 0.339 -9.113 11.541 1.00 94.06 73 SER A CA 1
ATOM 546 C C . SER A 1 73 ? -0.443 -8.409 12.657 1.00 94.06 73 SER A C 1
ATOM 548 O O . SER A 1 73 ? -1.672 -8.529 12.718 1.00 94.06 73 SER A O 1
ATOM 550 N N . LEU A 1 74 ? 0.244 -7.660 13.524 1.00 93.62 74 LEU A N 1
ATOM 551 C CA . LEU A 1 74 ? -0.355 -6.872 14.605 1.00 93.62 74 LEU A CA 1
ATOM 552 C C . LEU A 1 74 ? -0.735 -5.446 14.185 1.00 93.62 74 LEU A C 1
ATOM 554 O O . LEU A 1 74 ? -1.490 -4.774 14.893 1.00 93.62 74 LEU A O 1
ATOM 558 N N . VAL A 1 75 ? -0.255 -4.976 13.034 1.00 96.19 75 VAL A N 1
ATOM 559 C CA . VAL A 1 75 ? -0.524 -3.621 12.553 1.00 96.19 75 VAL A CA 1
ATOM 560 C C . VAL A 1 75 ? -1.964 -3.536 12.048 1.00 96.19 75 VAL A C 1
ATOM 562 O O . VAL A 1 75 ? -2.405 -4.310 11.201 1.00 96.19 75 VAL A O 1
ATOM 565 N N . THR A 1 76 ? -2.718 -2.574 12.580 1.00 97.12 76 THR A N 1
ATOM 566 C CA . THR A 1 76 ? -4.134 -2.347 12.230 1.00 97.12 76 THR A CA 1
ATOM 567 C C . THR A 1 76 ? -4.360 -1.075 11.410 1.00 97.12 76 THR A C 1
ATOM 569 O O . THR A 1 76 ? -5.419 -0.915 10.800 1.00 97.12 76 THR A O 1
ATOM 572 N N . ASP A 1 77 ? -3.366 -0.190 11.354 1.00 97.38 77 ASP A N 1
ATOM 573 C CA . ASP A 1 77 ? -3.370 1.069 10.611 1.00 97.38 77 ASP A CA 1
ATOM 574 C C . ASP A 1 77 ? -2.051 1.174 9.836 1.00 97.38 77 ASP A C 1
ATOM 576 O O . ASP A 1 77 ? -0.979 1.165 10.435 1.00 97.38 77 ASP A O 1
ATOM 580 N N . MET A 1 78 ? -2.135 1.235 8.506 1.00 95.88 78 MET A N 1
ATOM 581 C CA . MET A 1 78 ? -0.984 1.435 7.617 1.00 95.88 78 MET A CA 1
ATOM 582 C C . MET A 1 78 ? -1.073 2.761 6.854 1.00 95.88 78 MET A C 1
ATOM 584 O O . MET A 1 78 ? -0.434 2.942 5.811 1.00 95.88 78 MET A O 1
ATOM 588 N N . SER A 1 79 ? -1.883 3.700 7.340 1.00 95.44 79 SER A N 1
ATOM 589 C CA . SER A 1 79 ? -2.008 5.005 6.708 1.00 95.44 79 SER A CA 1
ATOM 590 C C . SER A 1 79 ? -0.661 5.727 6.698 1.00 95.44 79 SER A C 1
ATOM 592 O O . SER A 1 79 ? 0.036 5.748 7.704 1.00 95.44 79 SER A O 1
ATOM 594 N N . PHE A 1 80 ? -0.301 6.337 5.569 1.00 91.19 80 PHE A N 1
ATOM 595 C CA . PHE A 1 80 ? 0.914 7.148 5.381 1.00 91.19 80 PHE A CA 1
ATOM 596 C C . PHE A 1 80 ? 2.279 6.443 5.505 1.00 91.19 80 PHE A C 1
ATOM 598 O O . PHE A 1 80 ? 3.285 7.099 5.241 1.00 91.19 80 PHE A O 1
ATOM 605 N N . VAL A 1 81 ? 2.321 5.139 5.794 1.00 87.94 81 VAL A N 1
ATOM 606 C CA . VAL A 1 81 ? 3.550 4.364 6.071 1.00 87.94 81 VAL A CA 1
ATOM 607 C C . VAL A 1 81 ? 4.628 4.483 4.974 1.00 87.94 81 VAL A C 1
ATOM 609 O O . VAL A 1 81 ? 5.810 4.527 5.292 1.00 87.94 81 VAL A O 1
ATOM 612 N N . PHE A 1 82 ? 4.249 4.615 3.696 1.00 86.12 82 PHE A N 1
ATOM 613 C CA . PHE A 1 82 ? 5.172 4.845 2.567 1.00 86.12 82 PHE A CA 1
ATOM 614 C C . PHE A 1 82 ? 4.889 6.151 1.806 1.00 86.12 82 PHE A C 1
ATOM 616 O O . PHE A 1 82 ? 5.184 6.286 0.611 1.00 86.12 82 PHE A O 1
ATOM 623 N N . LYS A 1 83 ? 4.292 7.148 2.465 1.00 83.81 83 LYS A N 1
ATOM 624 C CA . LYS A 1 83 ? 3.995 8.426 1.815 1.00 83.81 83 LYS A CA 1
ATOM 625 C C . LYS A 1 83 ? 5.292 9.153 1.464 1.00 83.81 83 LYS A C 1
ATOM 627 O O . LYS A 1 83 ? 6.097 9.449 2.340 1.00 83.81 83 LYS A O 1
ATOM 632 N N . ARG A 1 84 ? 5.437 9.548 0.194 1.00 70.88 84 ARG A N 1
ATOM 633 C CA . ARG A 1 84 ? 6.626 10.233 -0.349 1.00 70.88 84 ARG A CA 1
ATOM 634 C C . ARG A 1 84 ? 7.924 9.462 -0.096 1.00 70.88 84 ARG A C 1
ATOM 636 O O . ARG A 1 84 ? 8.983 10.067 0.052 1.00 70.88 84 ARG A O 1
ATOM 643 N N . ALA A 1 85 ? 7.846 8.138 -0.066 1.00 63.78 85 ALA A N 1
ATOM 644 C CA . ALA A 1 85 ? 8.979 7.248 0.150 1.00 63.78 85 ALA A CA 1
ATOM 645 C C . ALA A 1 85 ? 9.940 7.185 -1.065 1.00 63.78 85 ALA A C 1
ATOM 647 O O . ALA A 1 85 ? 10.512 6.142 -1.348 1.00 63.78 85 ALA A O 1
ATOM 648 N N . GLU A 1 86 ? 10.141 8.292 -1.793 1.00 57.94 86 GLU A N 1
ATOM 649 C CA . GLU A 1 86 ? 11.077 8.392 -2.928 1.00 57.94 86 GLU A CA 1
ATOM 650 C C . GLU A 1 86 ? 12.501 8.003 -2.494 1.00 57.94 86 GLU A C 1
ATOM 652 O O . GLU A 1 86 ? 13.136 7.184 -3.149 1.00 57.94 86 GLU A O 1
ATOM 657 N N . VAL A 1 87 ? 12.943 8.480 -1.322 1.00 52.69 87 VAL A N 1
ATOM 658 C CA . VAL A 1 87 ? 14.260 8.150 -0.737 1.00 52.69 87 VAL A CA 1
ATOM 659 C C . VAL A 1 87 ? 14.364 6.666 -0.369 1.00 52.69 87 VAL A C 1
ATOM 661 O O . VAL A 1 87 ? 15.397 6.040 -0.589 1.00 52.69 87 VAL A O 1
ATOM 664 N N . CYS A 1 88 ? 13.272 6.090 0.136 1.00 57.19 88 CYS A N 1
ATOM 665 C CA . CYS A 1 88 ? 13.192 4.678 0.484 1.00 57.19 88 CYS A CA 1
ATOM 666 C C . CYS A 1 88 ? 13.234 3.792 -0.777 1.00 57.19 88 CYS A C 1
ATOM 668 O O . CYS A 1 88 ? 13.981 2.831 -0.827 1.00 57.19 88 CYS A O 1
ATOM 670 N N . PHE A 1 89 ? 12.475 4.103 -1.836 1.00 54.38 89 PHE A N 1
ATOM 671 C CA . PHE A 1 89 ? 12.309 3.205 -2.991 1.00 54.38 89 PHE A CA 1
ATOM 672 C C . PHE A 1 89 ? 13.432 3.269 -4.040 1.00 54.38 89 PHE A C 1
ATOM 674 O O . PHE A 1 89 ? 13.605 2.295 -4.769 1.00 54.38 89 PHE A O 1
ATOM 681 N N . GLU A 1 90 ? 14.229 4.344 -4.103 1.00 52.88 90 GLU A N 1
ATOM 682 C CA . GLU A 1 90 ? 15.486 4.350 -4.886 1.00 52.88 90 GLU A CA 1
ATOM 683 C C . GLU A 1 90 ? 16.514 3.355 -4.326 1.00 52.88 90 GLU A C 1
ATOM 685 O O . GLU A 1 90 ? 17.356 2.837 -5.061 1.00 52.88 90 GLU A O 1
ATOM 690 N N . THR A 1 91 ? 16.422 3.077 -3.024 1.00 47.91 91 THR A N 1
ATOM 691 C CA . THR A 1 91 ? 17.433 2.378 -2.228 1.00 47.91 91 THR A CA 1
ATOM 692 C C . THR A 1 91 ? 16.874 1.183 -1.467 1.00 47.91 91 THR A C 1
ATOM 694 O O . THR A 1 91 ? 17.553 0.683 -0.587 1.00 47.91 91 THR A O 1
ATOM 697 N N . MET A 1 92 ? 15.672 0.684 -1.763 1.00 51.94 92 MET A N 1
ATOM 698 C CA . MET A 1 92 ? 15.112 -0.466 -1.050 1.00 51.94 92 MET A CA 1
ATOM 699 C C . MET A 1 92 ? 14.890 -1.624 -2.005 1.00 51.94 92 MET A C 1
ATOM 701 O O . MET A 1 92 ? 13.884 -1.713 -2.705 1.00 51.94 92 MET A O 1
ATOM 705 N N . ASN A 1 93 ? 15.776 -2.610 -1.907 1.00 51.25 93 ASN A N 1
ATOM 706 C CA . ASN A 1 93 ? 15.487 -3.981 -2.325 1.00 51.25 93 ASN A CA 1
ATOM 707 C C . ASN A 1 93 ? 14.489 -4.666 -1.353 1.00 51.25 93 ASN A C 1
ATOM 709 O O . ASN A 1 93 ? 14.416 -5.891 -1.280 1.00 51.25 93 ASN A O 1
ATOM 713 N N . ALA A 1 94 ? 13.743 -3.879 -0.567 1.00 64.25 94 ALA A N 1
ATOM 714 C CA . ALA A 1 94 ? 12.762 -4.340 0.397 1.00 64.25 94 ALA A CA 1
ATOM 715 C C . ALA A 1 94 ? 11.526 -4.858 -0.324 1.00 64.25 94 ALA A C 1
ATOM 717 O O . ALA A 1 94 ? 10.723 -4.088 -0.851 1.00 64.25 94 ALA A O 1
ATOM 718 N N . ASN A 1 95 ? 11.379 -6.174 -0.334 1.00 76.19 95 ASN A N 1
ATOM 719 C CA . ASN A 1 95 ? 10.223 -6.831 -0.904 1.00 76.19 95 ASN A CA 1
ATOM 720 C C . ASN A 1 95 ? 9.047 -6.796 0.085 1.00 76.19 95 ASN A C 1
ATOM 722 O O . ASN A 1 95 ? 8.982 -7.624 0.987 1.00 76.19 95 ASN A O 1
ATOM 726 N N . VAL A 1 96 ? 8.100 -5.875 -0.100 1.00 85.88 96 VAL A N 1
ATOM 727 C CA . VAL A 1 96 ? 6.893 -5.771 0.751 1.00 85.88 96 VAL A CA 1
ATOM 728 C C . VAL A 1 96 ? 5.700 -6.556 0.195 1.00 85.88 96 VAL A C 1
ATOM 730 O O . VAL A 1 96 ? 4.589 -6.466 0.722 1.00 85.88 96 VAL A O 1
ATOM 733 N N . THR A 1 97 ? 5.917 -7.347 -0.864 1.00 88.12 97 THR A N 1
ATOM 734 C CA . THR A 1 97 ? 4.867 -8.107 -1.563 1.00 88.12 97 THR A CA 1
ATOM 735 C C . THR A 1 97 ? 4.063 -8.983 -0.604 1.00 88.12 97 THR A C 1
ATOM 737 O O . THR A 1 97 ? 2.852 -9.100 -0.771 1.00 88.12 97 THR A O 1
ATOM 740 N N . TYR A 1 98 ? 4.727 -9.576 0.396 1.00 88.50 98 TYR A N 1
ATOM 741 C CA . TYR A 1 98 ? 4.178 -10.632 1.256 1.00 88.50 98 TYR A CA 1
ATOM 742 C C . TYR A 1 98 ? 3.916 -10.209 2.705 1.00 88.50 98 TYR A C 1
ATOM 744 O O . TYR A 1 98 ? 3.715 -11.065 3.567 1.00 88.50 98 TYR A O 1
ATOM 752 N N . TRP A 1 99 ? 3.903 -8.908 2.990 1.00 91.75 99 TRP A N 1
ATOM 753 C CA . TRP A 1 99 ? 3.520 -8.422 4.312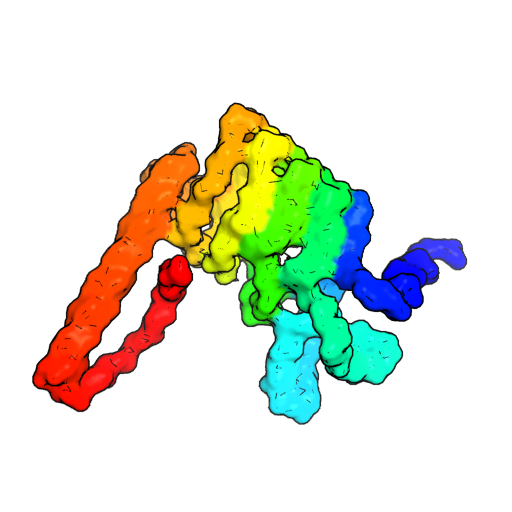 1.00 91.75 99 TRP A CA 1
ATOM 754 C C . TRP A 1 99 ? 2.119 -8.889 4.710 1.00 91.75 99 TRP A C 1
ATOM 756 O O . TRP A 1 99 ? 1.176 -8.872 3.915 1.00 91.75 99 TRP A O 1
ATOM 766 N N . ASN A 1 100 ? 1.969 -9.284 5.975 1.00 94.50 100 ASN A N 1
ATOM 767 C CA . ASN A 1 100 ? 0.680 -9.697 6.507 1.00 94.50 100 ASN A CA 1
ATOM 768 C C . ASN A 1 100 ? -0.159 -8.465 6.859 1.00 94.50 100 ASN A C 1
ATOM 770 O O . ASN A 1 100 ? 0.031 -7.845 7.906 1.00 94.50 100 ASN A O 1
ATOM 774 N N . THR A 1 101 ? -1.122 -8.145 6.000 1.00 97.00 101 THR A N 1
ATOM 775 C CA . THR A 1 101 ? -2.053 -7.025 6.192 1.00 97.00 101 THR A CA 1
ATOM 776 C C . THR A 1 101 ? -3.437 -7.458 6.680 1.00 97.00 101 THR A C 1
ATOM 778 O O . THR A 1 101 ? -4.340 -6.632 6.764 1.00 97.00 101 THR A O 1
ATOM 781 N N . SER A 1 102 ? -3.631 -8.732 7.043 1.00 97.38 102 SER A N 1
ATOM 782 C CA . SER A 1 102 ? -4.956 -9.292 7.374 1.00 97.38 102 SER A CA 1
ATOM 783 C C . SER A 1 102 ? -5.623 -8.672 8.614 1.00 97.38 102 SER A C 1
ATOM 785 O O . SER A 1 102 ? -6.816 -8.883 8.852 1.00 97.38 102 SER A O 1
ATOM 787 N N . SER A 1 103 ? -4.880 -7.913 9.425 1.00 97.44 103 SER A N 1
ATOM 788 C CA . SER A 1 103 ? -5.388 -7.142 10.571 1.00 97.44 103 SER A CA 1
ATOM 789 C C . SER A 1 103 ? -5.626 -5.663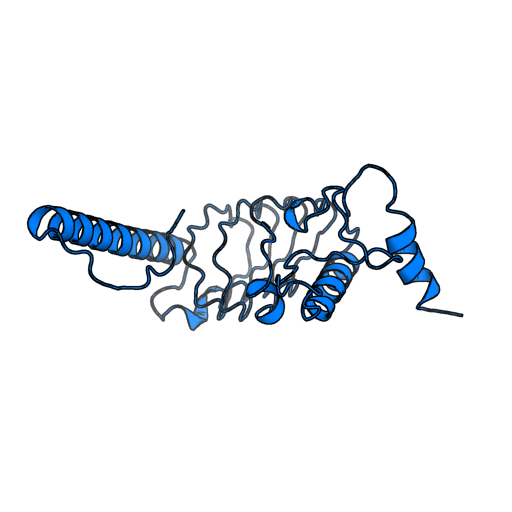 10.256 1.00 97.44 103 SER A C 1
ATOM 791 O O . SER A 1 103 ? -6.230 -4.959 11.066 1.00 97.44 103 SER A O 1
ATOM 793 N N . VAL A 1 104 ? -5.182 -5.185 9.093 1.00 98.25 104 VAL A N 1
ATOM 794 C CA . VAL A 1 104 ? -5.221 -3.772 8.717 1.00 98.25 104 VAL A CA 1
ATOM 795 C C . VAL A 1 104 ? -6.649 -3.348 8.387 1.00 98.25 104 VAL A C 1
ATOM 797 O O . VAL A 1 104 ? -7.380 -4.018 7.661 1.00 98.25 104 VAL A O 1
ATOM 800 N N . THR A 1 105 ? -7.045 -2.201 8.929 1.00 97.88 105 THR A N 1
ATOM 801 C CA . THR A 1 105 ? -8.387 -1.618 8.782 1.00 97.88 105 THR A CA 1
ATOM 802 C C . THR A 1 105 ? -8.384 -0.312 7.987 1.00 97.88 105 THR A C 1
ATOM 804 O O . THR A 1 105 ? -9.427 0.085 7.459 1.00 97.88 105 THR A O 1
ATOM 807 N N . THR A 1 106 ? -7.223 0.335 7.841 1.00 97.88 106 THR A N 1
ATOM 808 C CA . THR A 1 106 ? -7.037 1.565 7.059 1.00 97.88 106 THR A CA 1
ATOM 809 C C . THR A 1 106 ? -5.678 1.577 6.348 1.00 97.88 106 THR A C 1
ATOM 811 O O . THR A 1 106 ? -4.657 1.203 6.928 1.00 97.88 106 THR A O 1
ATOM 814 N N . MET A 1 107 ? -5.686 1.995 5.079 1.00 97.75 107 MET A N 1
ATOM 815 C CA . MET A 1 107 ? -4.522 2.123 4.189 1.00 97.75 107 MET A CA 1
ATOM 816 C C . MET A 1 107 ? -4.521 3.489 3.474 1.00 97.75 107 MET A C 1
ATOM 818 O O . MET A 1 107 ? -4.126 3.624 2.314 1.00 97.75 107 MET A O 1
ATOM 822 N N . GLU A 1 108 ? -5.021 4.530 4.148 1.00 96.19 108 GLU A N 1
ATOM 823 C CA . GLU A 1 108 ? -5.056 5.885 3.591 1.00 96.19 108 GLU A CA 1
ATOM 824 C C . GLU A 1 108 ? -3.648 6.367 3.216 1.00 96.19 108 GLU A C 1
ATOM 826 O O . GLU A 1 108 ? -2.730 6.389 4.034 1.00 96.19 108 GLU A O 1
ATOM 831 N N . SER A 1 109 ? -3.482 6.831 1.979 1.00 94.69 109 SER A N 1
ATOM 832 C CA . SER A 1 109 ? -2.253 7.450 1.480 1.00 94.69 109 SER A CA 1
ATOM 833 C C . SER A 1 109 ? -0.987 6.604 1.673 1.00 94.69 109 SER A C 1
ATOM 835 O O . SER A 1 109 ? 0.103 7.178 1.669 1.00 94.69 109 SER A O 1
ATOM 837 N N . THR A 1 110 ? -1.100 5.278 1.845 1.00 94.00 110 THR A N 1
ATOM 838 C CA . THR A 1 110 ? 0.046 4.409 2.153 1.00 94.00 110 THR A CA 1
ATOM 839 C C . THR A 1 110 ? 1.176 4.598 1.147 1.00 94.00 110 THR A C 1
ATOM 841 O O . THR A 1 110 ? 2.293 4.803 1.582 1.00 94.00 110 THR A O 1
ATOM 844 N N . PHE A 1 111 ? 0.892 4.666 -0.157 1.00 91.69 111 PHE A N 1
ATOM 845 C CA . PHE A 1 111 ? 1.873 4.894 -1.230 1.00 91.69 111 PHE A CA 1
ATOM 846 C C . PHE A 1 111 ? 1.698 6.252 -1.923 1.00 91.69 111 PHE A C 1
ATOM 848 O O . PHE A 1 111 ? 2.042 6.429 -3.096 1.00 91.69 111 PHE A O 1
ATOM 855 N N . LYS A 1 112 ? 1.132 7.243 -1.228 1.00 90.75 112 LYS A N 1
ATOM 856 C CA . LYS A 1 112 ? 0.909 8.563 -1.820 1.00 90.75 112 LYS A CA 1
ATOM 857 C C . LYS A 1 112 ? 2.239 9.202 -2.222 1.00 90.75 112 LYS A C 1
ATOM 859 O O . LYS A 1 112 ? 3.132 9.347 -1.391 1.00 90.75 112 LYS A O 1
ATOM 864 N N . ASP A 1 113 ? 2.330 9.630 -3.478 1.00 87.25 113 ASP A N 1
ATOM 865 C CA . ASP A 1 113 ? 3.518 10.202 -4.115 1.00 87.25 113 ASP A CA 1
ATOM 866 C C . ASP A 1 113 ? 4.764 9.280 -4.033 1.00 87.25 113 ASP A C 1
ATOM 868 O O . ASP A 1 113 ? 5.894 9.756 -4.077 1.00 87.25 113 ASP A O 1
ATOM 872 N N . ALA A 1 114 ? 4.584 7.957 -3.915 1.00 84.62 114 ALA A N 1
ATOM 873 C CA . ALA A 1 114 ? 5.662 6.970 -4.028 1.00 84.62 114 ALA A CA 1
ATOM 874 C C . ALA A 1 114 ? 6.006 6.734 -5.510 1.00 84.62 114 ALA A C 1
ATOM 876 O O . ALA A 1 114 ? 5.653 5.711 -6.097 1.00 84.62 114 ALA A O 1
ATOM 877 N N . THR A 1 115 ? 6.637 7.724 -6.143 1.00 82.75 115 THR A N 1
ATOM 878 C CA . THR A 1 115 ? 6.781 7.816 -7.608 1.00 82.75 115 THR A CA 1
ATOM 879 C C . THR A 1 115 ? 7.507 6.632 -8.244 1.00 82.75 115 THR A C 1
ATOM 881 O O . THR A 1 115 ? 7.226 6.324 -9.401 1.00 82.75 115 THR A O 1
ATOM 884 N N . LEU A 1 116 ? 8.367 5.945 -7.486 1.00 79.00 116 LEU A N 1
ATOM 885 C CA . LEU A 1 116 ? 9.179 4.814 -7.943 1.00 79.00 116 LEU A CA 1
ATOM 886 C C . LEU A 1 116 ? 8.654 3.431 -7.536 1.00 79.00 116 LEU A C 1
ATOM 888 O O . LEU A 1 116 ? 9.213 2.415 -7.946 1.00 79.00 116 LEU A O 1
ATOM 892 N N . PHE A 1 117 ? 7.594 3.372 -6.733 1.00 81.06 117 PHE A N 1
ATOM 893 C CA . PHE A 1 117 ? 7.044 2.107 -6.264 1.00 81.06 117 PHE A CA 1
ATOM 894 C C . PHE A 1 117 ? 6.359 1.346 -7.409 1.00 81.06 117 PHE A C 1
ATOM 896 O O . PHE A 1 117 ? 5.461 1.880 -8.054 1.00 81.06 117 PHE A O 1
ATOM 903 N N . ASN A 1 118 ? 6.760 0.091 -7.643 1.00 82.94 118 ASN A N 1
ATOM 904 C CA . ASN A 1 118 ? 6.121 -0.785 -8.633 1.00 82.94 118 ASN A CA 1
ATOM 905 C C . ASN A 1 118 ? 6.141 -2.281 -8.255 1.00 82.94 118 ASN A C 1
ATOM 907 O O . ASN A 1 118 ? 6.153 -3.152 -9.122 1.00 82.94 118 ASN A O 1
ATOM 911 N N . GLN A 1 119 ? 6.208 -2.604 -6.962 1.00 83.69 119 GLN A N 1
ATOM 912 C CA . GLN A 1 119 ? 6.193 -4.005 -6.533 1.00 83.69 119 GLN A CA 1
ATOM 913 C C . GLN A 1 119 ? 4.763 -4.562 -6.554 1.00 83.69 119 GLN A C 1
ATOM 915 O O . GLN A 1 119 ? 3.825 -3.814 -6.256 1.00 83.69 119 GLN A O 1
ATOM 920 N N . PRO A 1 120 ? 4.565 -5.855 -6.876 1.00 87.69 120 PRO A N 1
ATOM 921 C CA . PRO A 1 120 ? 3.267 -6.491 -6.690 1.00 87.69 120 PRO A CA 1
ATOM 922 C C . PRO A 1 120 ? 2.884 -6.480 -5.205 1.00 87.69 120 PRO A C 1
ATOM 924 O O . PRO A 1 120 ? 3.743 -6.518 -4.328 1.00 87.69 120 PRO A O 1
ATOM 927 N N . LEU A 1 121 ? 1.584 -6.443 -4.911 1.00 91.44 121 LEU A N 1
ATOM 928 C CA . LEU A 1 121 ? 1.076 -6.390 -3.539 1.00 91.44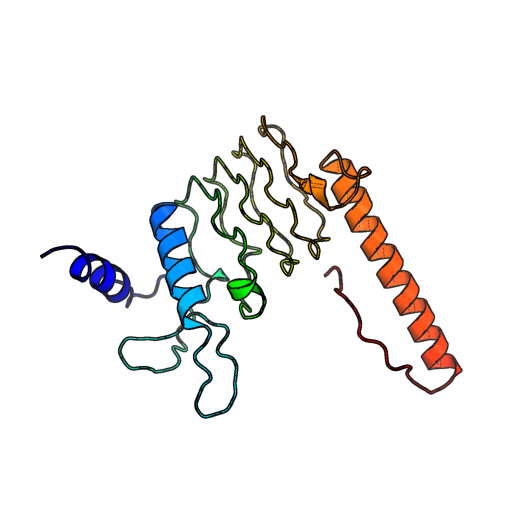 121 LEU A CA 1
ATOM 929 C C . LEU A 1 121 ? 0.118 -7.553 -3.274 1.00 91.44 121 LEU A C 1
ATOM 931 O O . LEU A 1 121 ? -1.071 -7.477 -3.589 1.00 91.44 121 LEU A O 1
ATOM 935 N N . GLN A 1 122 ? 0.627 -8.622 -2.656 1.00 93.19 122 GLN A N 1
ATOM 936 C CA . GLN A 1 122 ? -0.154 -9.797 -2.243 1.00 93.19 122 GLN A CA 1
ATOM 937 C C . GLN A 1 122 ? -0.753 -9.585 -0.846 1.00 93.19 122 GLN A C 1
ATOM 939 O O . GLN A 1 122 ? -0.596 -10.394 0.065 1.00 93.19 122 GLN A O 1
ATOM 944 N N . TRP A 1 123 ? -1.402 -8.438 -0.672 1.00 96.12 123 TRP A N 1
ATOM 945 C CA . TRP A 1 123 ? -1.956 -7.990 0.599 1.00 96.12 123 TRP A CA 1
ATOM 946 C C . TRP A 1 123 ? -3.399 -8.468 0.776 1.00 96.12 123 TRP A C 1
ATOM 948 O O . TRP A 1 123 ? -4.225 -8.358 -0.131 1.00 96.12 123 TRP A O 1
ATOM 958 N N . ASP A 1 124 ? -3.726 -8.951 1.975 1.00 97.25 124 ASP A N 1
ATOM 959 C CA . ASP A 1 124 ? -5.112 -9.174 2.386 1.00 97.25 124 ASP A CA 1
ATOM 960 C C . ASP A 1 124 ? -5.717 -7.849 2.857 1.00 97.25 124 ASP A C 1
ATOM 962 O O . ASP A 1 124 ? -5.392 -7.345 3.934 1.00 97.25 124 ASP A O 1
ATOM 966 N N . VAL A 1 125 ? -6.604 -7.287 2.039 1.00 97.00 125 VAL A N 1
ATOM 967 C CA . VAL A 1 125 ? -7.312 -6.035 2.335 1.00 97.00 125 VAL A CA 1
ATOM 968 C C . VAL A 1 125 ? -8.773 -6.254 2.736 1.00 97.00 125 VAL A C 1
ATOM 970 O O . VAL A 1 125 ? -9.551 -5.303 2.791 1.00 97.00 125 VAL A O 1
ATOM 973 N N . SER A 1 126 ? -9.176 -7.493 3.033 1.00 97.44 126 SER A N 1
ATOM 974 C CA . SER A 1 126 ? -10.583 -7.854 3.259 1.00 97.44 126 SER A CA 1
ATOM 975 C C . SER A 1 126 ? -11.240 -7.139 4.448 1.00 97.44 126 SER A C 1
ATOM 977 O O . SER A 1 126 ? -12.469 -7.030 4.481 1.00 97.44 126 SER A O 1
ATOM 979 N N . LYS A 1 127 ? -10.440 -6.630 5.398 1.00 97.94 127 LYS A N 1
ATOM 980 C CA . LYS A 1 127 ? -10.882 -5.829 6.557 1.00 97.94 127 LYS A CA 1
ATOM 981 C C . LYS A 1 127 ? -10.686 -4.319 6.389 1.00 97.94 127 LYS A C 1
ATOM 983 O O . LYS A 1 127 ? -11.083 -3.558 7.273 1.00 97.94 127 LYS A O 1
ATOM 988 N N . VAL A 1 128 ? -10.080 -3.874 5.290 1.00 98.25 128 VAL A N 1
ATOM 989 C CA . VAL A 1 128 ? -9.788 -2.458 5.060 1.00 98.25 128 VAL A CA 1
ATOM 990 C C . VAL A 1 128 ? -11.077 -1.712 4.729 1.00 98.25 128 VAL A C 1
ATOM 992 O O . VAL A 1 128 ? -11.875 -2.140 3.898 1.00 98.25 128 VAL A O 1
ATOM 995 N N . THR A 1 129 ? -11.265 -0.569 5.383 1.00 97.88 129 THR A N 1
ATOM 996 C CA . THR A 1 129 ? -12.449 0.291 5.228 1.00 97.88 129 THR A CA 1
ATOM 997 C C . THR A 1 129 ? -12.143 1.609 4.512 1.00 97.88 129 THR A C 1
ATOM 999 O O . THR A 1 129 ? -13.045 2.191 3.903 1.00 97.88 129 THR A O 1
ATOM 1002 N N . SER A 1 130 ? -10.878 2.050 4.523 1.00 97.31 130 SER A N 1
ATOM 1003 C CA . SER A 1 130 ? -10.402 3.265 3.846 1.00 97.31 130 SER A CA 1
ATOM 1004 C C . SER A 1 130 ? -9.102 3.028 3.071 1.00 97.31 130 SER A C 1
ATOM 1006 O O . SER A 1 130 ? -8.153 2.449 3.605 1.00 97.31 130 SER A O 1
ATOM 1008 N N . MET A 1 131 ? -9.070 3.505 1.824 1.00 96.69 131 MET A N 1
ATOM 1009 C CA . MET A 1 131 ? -7.936 3.490 0.886 1.00 96.69 131 MET A CA 1
ATOM 1010 C C . MET A 1 131 ? -7.735 4.861 0.211 1.00 96.69 131 MET A C 1
ATOM 1012 O O . MET A 1 131 ? -7.229 4.957 -0.913 1.00 96.69 131 MET A O 1
ATOM 1016 N N . ASP A 1 132 ? -8.160 5.941 0.868 1.00 94.31 132 ASP A N 1
ATOM 1017 C CA . ASP A 1 132 ? -8.125 7.286 0.287 1.00 94.31 132 ASP A CA 1
ATOM 1018 C C . ASP A 1 132 ? -6.718 7.679 -0.138 1.00 94.31 132 ASP A C 1
ATOM 1020 O O . ASP A 1 132 ? -5.762 7.525 0.619 1.00 94.31 132 ASP A O 1
ATOM 1024 N N . TYR A 1 133 ? -6.575 8.194 -1.359 1.00 93.44 133 TYR A N 1
ATOM 1025 C CA . TYR A 1 133 ? -5.288 8.606 -1.929 1.00 93.44 133 TYR A CA 1
ATOM 1026 C C . TYR A 1 133 ? -4.173 7.537 -1.904 1.00 93.44 133 TYR A C 1
ATOM 1028 O O . TYR A 1 133 ? -3.014 7.906 -2.097 1.00 93.44 133 TYR A O 1
ATOM 1036 N N . MET A 1 134 ? -4.472 6.247 -1.683 1.00 93.81 134 MET A N 1
ATOM 1037 C CA . MET A 1 134 ? -3.454 5.218 -1.415 1.00 93.81 134 MET A CA 1
ATOM 1038 C C . MET A 1 134 ? -2.329 5.189 -2.458 1.00 93.81 134 MET A C 1
ATOM 1040 O O . MET A 1 134 ? -1.172 5.146 -2.063 1.00 93.81 134 MET A O 1
ATOM 1044 N N . PHE A 1 135 ? -2.646 5.307 -3.753 1.00 91.50 135 PHE A N 1
ATOM 1045 C CA . PHE A 1 135 ? -1.676 5.351 -4.861 1.00 91.50 135 PHE A CA 1
ATOM 1046 C C . PHE A 1 135 ? -1.642 6.709 -5.572 1.00 91.50 135 PHE A C 1
ATOM 1048 O O . PHE A 1 135 ? -1.191 6.835 -6.715 1.00 91.50 135 PHE A O 1
ATOM 1055 N N . ASN A 1 136 ? -2.135 7.766 -4.924 1.00 90.75 136 ASN A N 1
ATOM 1056 C CA . ASN A 1 136 ? -2.179 9.086 -5.527 1.00 90.75 136 ASN A CA 1
ATOM 1057 C C . ASN A 1 136 ? -0.756 9.585 -5.805 1.00 90.75 136 ASN A C 1
ATOM 1059 O O . ASN A 1 136 ? -0.043 9.947 -4.880 1.00 90.75 136 ASN A O 1
ATOM 1063 N N . GLY A 1 137 ? -0.353 9.629 -7.076 1.00 86.88 137 GLY A N 1
ATOM 1064 C CA . GLY A 1 137 ? 0.989 10.067 -7.473 1.00 86.88 137 GLY A CA 1
ATOM 1065 C C . GLY A 1 137 ? 2.072 8.993 -7.443 1.00 86.88 137 GLY A C 1
ATOM 1066 O O . GLY A 1 137 ? 3.231 9.338 -7.643 1.00 86.88 137 GLY A O 1
ATOM 1067 N N . ALA A 1 138 ? 1.723 7.719 -7.258 1.00 86.50 138 ALA A N 1
ATOM 1068 C CA . ALA A 1 138 ? 2.657 6.600 -7.392 1.00 86.50 138 ALA A CA 1
ATOM 1069 C C . ALA A 1 138 ? 2.939 6.278 -8.873 1.00 86.50 138 ALA A C 1
ATOM 1071 O O . ALA A 1 138 ? 2.567 5.226 -9.361 1.00 86.50 138 ALA A O 1
ATOM 1072 N N . THR A 1 139 ? 3.532 7.205 -9.626 1.00 84.06 139 THR A N 1
ATOM 1073 C CA . THR A 1 139 ? 3.501 7.235 -11.104 1.00 84.06 139 THR A CA 1
ATOM 1074 C C . THR A 1 139 ? 4.022 6.002 -11.847 1.00 84.06 139 THR A C 1
ATOM 1076 O O . THR A 1 139 ? 3.623 5.810 -12.993 1.00 84.06 139 THR A O 1
ATOM 1079 N N . LEU A 1 140 ? 4.912 5.202 -11.250 1.00 81.44 140 LEU A N 1
ATOM 1080 C CA . LEU A 1 140 ? 5.420 3.971 -11.869 1.00 81.44 140 LEU A CA 1
ATOM 1081 C C . LEU A 1 140 ? 4.622 2.715 -11.514 1.00 81.44 140 LEU A C 1
ATOM 1083 O O . LEU A 1 140 ? 4.833 1.688 -12.156 1.00 81.44 140 LEU A O 1
ATOM 1087 N N . PHE A 1 141 ? 3.731 2.774 -10.524 1.00 84.44 141 PHE A N 1
ATOM 1088 C CA . PHE A 1 141 ? 2.953 1.611 -10.121 1.00 84.44 141 PHE A CA 1
ATOM 1089 C C . PHE A 1 141 ? 2.040 1.194 -11.275 1.00 84.44 141 PHE A C 1
ATOM 1091 O O . PHE A 1 141 ? 1.266 2.006 -11.759 1.00 84.44 141 PHE A O 1
ATOM 1098 N N . ASN A 1 142 ? 2.135 -0.046 -11.742 1.00 84.38 142 ASN A N 1
ATOM 1099 C CA . ASN A 1 142 ? 1.305 -0.582 -12.825 1.00 84.38 142 ASN A CA 1
ATOM 1100 C C . ASN A 1 142 ? 0.916 -2.048 -12.593 1.00 84.38 142 ASN A C 1
ATOM 1102 O O . ASN A 1 142 ? 0.579 -2.761 -13.534 1.00 84.38 142 ASN A O 1
ATOM 1106 N N . GLN A 1 143 ? 0.965 -2.500 -11.339 1.00 85.81 143 GLN A N 1
ATOM 1107 C CA . GLN A 1 143 ? 0.655 -3.880 -10.989 1.00 85.81 143 GLN A CA 1
ATOM 1108 C C . GLN A 1 143 ? -0.861 -4.092 -10.865 1.00 85.81 143 GLN A C 1
ATOM 1110 O O . GLN A 1 143 ? -1.571 -3.211 -10.355 1.00 85.81 143 GLN A O 1
ATOM 1115 N N . PRO A 1 144 ? -1.374 -5.261 -11.289 1.00 89.19 144 PRO A N 1
ATOM 1116 C CA . PRO A 1 144 ? -2.753 -5.635 -11.019 1.00 89.19 144 PRO A CA 1
ATOM 1117 C C . PRO A 1 144 ? -2.984 -5.797 -9.509 1.00 89.19 144 PRO A C 1
ATOM 1119 O O . PRO A 1 144 ? -2.114 -6.264 -8.772 1.00 89.19 144 PRO A O 1
ATOM 1122 N N . LEU A 1 145 ? -4.181 -5.427 -9.059 1.00 91.00 145 LEU A N 1
ATOM 1123 C CA . LEU A 1 145 ? -4.625 -5.509 -7.671 1.00 91.00 145 LEU A CA 1
ATOM 1124 C C . LEU A 1 145 ? -5.814 -6.474 -7.572 1.00 91.00 145 LEU A C 1
ATOM 1126 O O . LEU A 1 145 ? -6.966 -6.089 -7.790 1.00 91.00 145 LEU A O 1
ATOM 1130 N N . ASP A 1 146 ? -5.534 -7.738 -7.244 1.00 90.31 146 ASP A N 1
ATOM 1131 C CA . ASP A 1 146 ? -6.559 -8.766 -6.999 1.00 90.31 146 ASP A CA 1
ATOM 1132 C C . ASP A 1 146 ? -7.033 -8.720 -5.541 1.00 90.31 146 ASP A C 1
ATOM 1134 O O . ASP A 1 146 ? -6.711 -9.558 -4.699 1.00 90.31 146 ASP A O 1
ATOM 1138 N N . TRP A 1 147 ? -7.727 -7.635 -5.214 1.00 94.12 147 TRP A N 1
ATOM 1139 C CA . TRP A 1 147 ? -8.098 -7.290 -3.851 1.00 94.12 147 TRP A CA 1
ATOM 1140 C C . TRP A 1 147 ? -9.604 -7.371 -3.641 1.00 94.12 147 TRP A C 1
ATOM 1142 O O . TRP A 1 147 ? -10.391 -6.782 -4.383 1.00 94.12 147 TRP A O 1
ATOM 1152 N N . ASN A 1 148 ? -10.024 -8.015 -2.550 1.00 93.75 148 ASN A N 1
ATOM 1153 C CA . ASN A 1 148 ? -11.4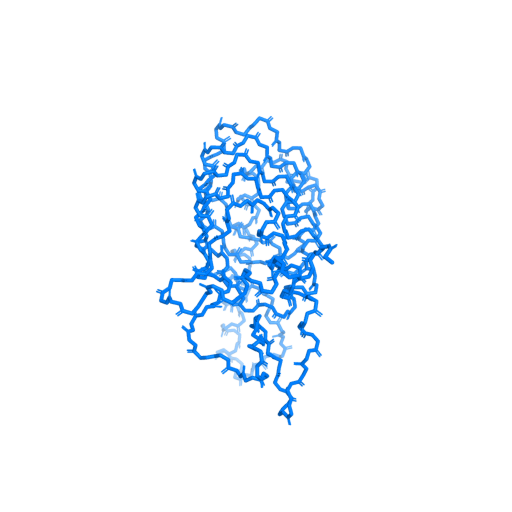16 -7.955 -2.124 1.00 93.75 148 ASN A CA 1
ATOM 1154 C C . ASN A 1 148 ? -11.712 -6.623 -1.418 1.00 93.75 148 ASN A C 1
ATOM 1156 O O . ASN A 1 148 ? -11.548 -6.496 -0.205 1.00 93.75 148 ASN A O 1
ATOM 1160 N N . THR A 1 149 ? -12.211 -5.643 -2.171 1.00 93.62 149 THR A N 1
ATOM 1161 C CA . THR A 1 149 ? -12.559 -4.317 -1.643 1.00 93.62 149 THR A CA 1
ATOM 1162 C C . THR A 1 149 ? -14.023 -4.190 -1.208 1.00 93.62 149 THR A C 1
ATOM 1164 O O . THR A 1 149 ? -14.539 -3.074 -1.145 1.00 93.62 149 THR A O 1
ATOM 1167 N N . SER A 1 150 ? -14.742 -5.288 -0.938 1.00 94.75 150 SER A N 1
ATOM 1168 C CA . SER A 1 150 ? -16.181 -5.230 -0.617 1.00 94.75 150 SER A CA 1
ATOM 1169 C C . SER A 1 150 ? -16.504 -4.436 0.655 1.00 94.75 150 SER A C 1
ATOM 1171 O O . SER A 1 150 ? -17.627 -3.963 0.807 1.00 94.75 150 SER A O 1
ATOM 1173 N N . HIS A 1 151 ? -15.535 -4.303 1.567 1.00 95.69 151 HIS A N 1
ATOM 1174 C CA . HIS A 1 151 ? -15.656 -3.547 2.820 1.00 95.69 151 HIS A CA 1
ATOM 1175 C C . HIS A 1 151 ? -15.093 -2.122 2.735 1.00 95.69 151 HIS A C 1
ATOM 1177 O O . HIS A 1 151 ? -15.256 -1.347 3.678 1.00 95.69 151 HIS A O 1
ATOM 1183 N N . VAL A 1 152 ? -14.465 -1.755 1.614 1.00 95.75 152 VAL A N 1
ATOM 1184 C CA . VAL A 1 152 ? -13.877 -0.428 1.433 1.00 95.75 152 VAL A CA 1
ATOM 1185 C C . VAL A 1 152 ? -14.998 0.574 1.193 1.00 95.75 152 VAL A C 1
ATOM 1187 O O . VAL A 1 152 ? -15.649 0.573 0.147 1.00 95.75 152 VAL A O 1
ATOM 1190 N N . THR A 1 153 ? -15.219 1.440 2.177 1.00 94.88 153 THR A N 1
ATOM 1191 C CA . THR A 1 153 ? -16.221 2.508 2.107 1.00 94.88 153 THR A CA 1
ATOM 1192 C C . THR A 1 153 ? -15.663 3.797 1.529 1.00 94.88 153 THR A C 1
ATOM 1194 O O . THR A 1 153 ? -16.431 4.565 0.957 1.00 94.88 153 THR A O 1
ATOM 1197 N N . ASN A 1 154 ? -14.349 4.021 1.647 1.00 91.31 154 ASN A N 1
ATOM 1198 C CA . ASN A 1 154 ? -13.693 5.188 1.075 1.00 91.31 154 ASN A CA 1
ATOM 1199 C C . ASN A 1 154 ? -12.467 4.799 0.246 1.00 91.31 154 ASN A C 1
ATOM 1201 O O . ASN A 1 154 ? -11.604 4.049 0.700 1.00 91.31 154 ASN A O 1
ATOM 1205 N N . LYS A 1 155 ? -12.442 5.262 -1.000 1.00 90.00 155 LYS A N 1
ATOM 1206 C CA . LYS A 1 155 ? -11.364 5.045 -1.981 1.00 90.00 155 LYS A CA 1
ATOM 1207 C C . LYS A 1 155 ? -11.189 6.288 -2.847 1.00 90.00 155 LYS A C 1
ATOM 1209 O O . LYS A 1 155 ? -10.788 6.215 -4.014 1.00 90.00 155 LYS A O 1
ATOM 1214 N N . ASP A 1 156 ? -11.550 7.432 -2.277 1.00 89.38 156 ASP A N 1
ATOM 1215 C CA . ASP A 1 156 ? -11.556 8.695 -2.983 1.00 89.38 156 ASP A CA 1
ATOM 1216 C C . ASP A 1 156 ? -10.129 9.032 -3.410 1.00 89.38 156 ASP A C 1
ATOM 1218 O O . ASP A 1 156 ? -9.158 8.906 -2.660 1.00 89.38 156 ASP A O 1
ATOM 1222 N N . PHE A 1 157 ? -9.993 9.440 -4.671 1.00 89.31 157 PHE A N 1
ATOM 1223 C CA . PHE A 1 157 ? -8.721 9.840 -5.267 1.00 89.31 157 PHE A CA 1
ATOM 1224 C C . PHE A 1 157 ? -7.597 8.790 -5.207 1.00 89.31 157 PHE A C 1
ATOM 1226 O O . PHE A 1 157 ? -6.445 9.153 -5.465 1.00 89.31 157 PHE A O 1
ATOM 1233 N N . MET A 1 158 ? -7.911 7.513 -4.943 1.00 89.44 158 MET A N 1
ATOM 1234 C CA . MET A 1 158 ? -6.937 6.420 -4.816 1.00 89.44 158 MET A CA 1
ATOM 1235 C C . MET A 1 158 ? -5.932 6.397 -5.978 1.00 89.44 158 MET A C 1
ATOM 1237 O O . MET A 1 158 ? -4.739 6.259 -5.733 1.00 89.44 158 MET A O 1
ATOM 1241 N N . PHE A 1 159 ? -6.395 6.657 -7.210 1.00 87.12 159 PHE A N 1
ATOM 1242 C CA . PHE A 1 159 ? -5.580 6.691 -8.435 1.00 87.12 159 PHE A CA 1
ATOM 1243 C C . PHE A 1 159 ? -5.599 8.041 -9.178 1.00 87.12 159 PHE A C 1
ATOM 1245 O O . PHE A 1 159 ? -5.284 8.106 -10.363 1.00 87.12 159 PHE A O 1
ATOM 1252 N N . SER A 1 160 ? -5.966 9.156 -8.537 1.00 80.38 160 SER A N 1
ATOM 1253 C CA . SER A 1 160 ? -6.370 10.380 -9.269 1.00 80.38 160 SER A CA 1
ATOM 1254 C C . SER A 1 160 ? -5.306 11.060 -10.147 1.00 80.38 160 SER A C 1
ATOM 1256 O O . SER A 1 160 ? -5.658 11.918 -10.955 1.00 80.38 160 SER A O 1
ATOM 1258 N N . LYS A 1 161 ? -4.023 10.692 -10.030 1.00 75.25 161 LYS A N 1
ATOM 1259 C CA . LYS A 1 161 ? -2.951 11.180 -10.919 1.00 75.25 161 LYS A CA 1
ATOM 1260 C C . LYS A 1 161 ? -2.634 10.245 -12.096 1.00 75.25 161 LYS A C 1
ATOM 1262 O O . LYS A 1 161 ? -1.866 10.649 -12.960 1.00 75.25 161 LYS A O 1
ATOM 1267 N N . PHE A 1 162 ? -3.215 9.044 -12.162 1.00 65.94 162 PHE A N 1
ATOM 1268 C CA . PHE A 1 162 ? -2.903 8.070 -13.214 1.00 65.94 162 PHE A CA 1
ATOM 1269 C C . PHE A 1 162 ? -3.538 8.391 -14.563 1.00 65.94 162 PHE A C 1
ATOM 1271 O O . PHE A 1 162 ? -2.937 8.125 -15.594 1.00 65.94 162 PHE A O 1
ATOM 1278 N N . SER A 1 163 ? -4.731 8.982 -14.571 1.00 65.25 163 SER A N 1
ATOM 1279 C CA . SER A 1 163 ? -5.435 9.539 -15.735 1.00 65.25 163 SER A CA 1
ATOM 1280 C C . SER A 1 163 ? -6.886 9.769 -15.316 1.00 65.25 163 SER A C 1
ATOM 1282 O O . SER A 1 163 ? -7.382 9.102 -14.411 1.00 65.25 163 SER A O 1
ATOM 1284 N N . SER A 1 164 ? -7.623 10.629 -16.022 1.00 65.19 164 SER A N 1
ATOM 1285 C CA . SER A 1 164 ? -9.084 10.718 -15.866 1.00 65.19 164 SER A CA 1
ATOM 1286 C C . SER A 1 164 ? -9.820 9.415 -16.218 1.00 65.19 164 SER A C 1
ATOM 1288 O O . SER A 1 164 ? -11.012 9.297 -15.942 1.00 65.19 164 SER A O 1
ATOM 1290 N N . ARG A 1 165 ? -9.127 8.444 -16.834 1.00 67.00 165 ARG A N 1
ATOM 1291 C CA . ARG A 1 165 ? -9.658 7.126 -17.215 1.00 67.00 165 ARG A CA 1
ATOM 1292 C C . ARG A 1 165 ? -9.666 6.101 -16.081 1.00 67.00 165 ARG A C 1
ATOM 1294 O O . ARG A 1 165 ? -10.382 5.118 -16.205 1.00 67.00 165 ARG A O 1
ATOM 1301 N N . VAL A 1 166 ? -8.914 6.321 -15.002 1.00 78.00 166 VAL A N 1
ATOM 1302 C CA . VAL A 1 166 ? -8.879 5.409 -13.852 1.00 78.00 166 VAL A CA 1
ATOM 1303 C C . VAL A 1 166 ? -9.754 5.990 -12.748 1.00 78.00 166 VAL A C 1
ATOM 1305 O O . VAL A 1 166 ? -9.326 6.876 -12.008 1.00 78.00 166 VAL A O 1
ATOM 1308 N N . ASN A 1 167 ? -10.997 5.515 -12.651 1.00 75.12 167 ASN A N 1
ATOM 1309 C CA . ASN A 1 167 ? -11.929 5.940 -11.599 1.00 75.12 167 ASN A CA 1
ATOM 1310 C C . ASN A 1 167 ? -12.279 4.817 -10.607 1.00 75.12 167 ASN A C 1
ATOM 1312 O O . ASN A 1 167 ? -12.845 5.088 -9.549 1.00 75.12 167 ASN A O 1
ATOM 1316 N N . SER A 1 168 ? -11.929 3.572 -10.929 1.00 84.00 168 SER A N 1
ATOM 1317 C CA . SER A 1 168 ? -12.267 2.388 -10.145 1.00 84.00 168 SER A CA 1
ATOM 1318 C C . SER A 1 168 ? -11.118 1.378 -10.129 1.00 84.00 168 SER A C 1
ATOM 1320 O O . SER A 1 168 ? -10.172 1.481 -10.910 1.00 84.00 168 SER A O 1
ATOM 1322 N N . MET A 1 169 ? -11.212 0.390 -9.234 1.00 86.12 169 MET A N 1
ATOM 1323 C CA . MET A 1 169 ? -10.262 -0.726 -9.186 1.00 86.12 169 MET A CA 1
ATOM 1324 C C . MET A 1 169 ? -10.338 -1.589 -10.456 1.00 86.12 169 MET A C 1
ATOM 1326 O O . MET A 1 169 ? -9.314 -2.039 -10.955 1.00 86.12 169 MET A O 1
ATOM 1330 N N . ASP A 1 170 ? -11.530 -1.770 -11.029 1.00 87.81 170 ASP A N 1
ATOM 1331 C CA . ASP A 1 170 ? -11.699 -2.540 -12.267 1.00 87.81 170 ASP A CA 1
ATOM 1332 C C . ASP A 1 170 ? -11.074 -1.816 -13.470 1.00 87.81 170 ASP A C 1
ATOM 1334 O O . ASP A 1 170 ? -10.389 -2.436 -14.291 1.00 87.81 170 ASP A O 1
ATOM 1338 N N . ASP A 1 171 ? -11.243 -0.489 -13.546 1.00 87.25 171 ASP A N 1
ATOM 1339 C CA . ASP A 1 171 ? -10.563 0.335 -14.552 1.00 87.25 171 ASP A CA 1
ATOM 1340 C C . ASP A 1 171 ? -9.046 0.276 -14.374 1.00 87.25 171 ASP A C 1
ATOM 1342 O O . ASP A 1 171 ? -8.317 0.192 -15.363 1.00 87.25 171 ASP A O 1
ATOM 1346 N N . TRP A 1 172 ? -8.571 0.290 -13.123 1.00 88.50 172 TRP A N 1
ATOM 1347 C CA . TRP A 1 172 ? -7.155 0.132 -12.804 1.00 88.50 172 TRP A CA 1
ATOM 1348 C C . TRP A 1 172 ? -6.613 -1.208 -13.294 1.00 88.50 172 TRP A C 1
ATOM 1350 O O . TRP A 1 172 ? -5.649 -1.230 -14.050 1.00 88.50 172 TRP A O 1
ATOM 1360 N N . ASN A 1 173 ? -7.256 -2.317 -12.928 1.00 87.38 173 ASN A N 1
ATOM 1361 C CA . ASN A 1 173 ? -6.818 -3.654 -13.326 1.00 87.38 173 ASN A CA 1
ATOM 1362 C C . ASN A 1 173 ? -6.832 -3.825 -14.851 1.00 87.38 173 ASN A C 1
ATOM 1364 O O . ASN A 1 173 ? -5.928 -4.441 -15.420 1.00 87.38 173 ASN A O 1
ATOM 1368 N N . THR A 1 174 ? -7.810 -3.218 -15.527 1.00 87.25 174 THR A N 1
ATOM 1369 C CA . THR A 1 174 ? -7.868 -3.172 -16.992 1.00 87.25 174 THR A CA 1
ATOM 1370 C C . THR A 1 174 ? -6.705 -2.366 -17.578 1.00 87.25 174 THR A C 1
ATOM 1372 O O . THR A 1 174 ? -6.056 -2.829 -18.516 1.00 87.25 174 THR A O 1
ATOM 1375 N N . PHE A 1 175 ? -6.422 -1.182 -17.028 1.00 85.69 175 PHE A N 1
ATOM 1376 C CA . PHE A 1 175 ? -5.309 -0.324 -17.440 1.00 85.69 175 PHE A CA 1
ATOM 1377 C C . PHE A 1 175 ? -3.951 -1.008 -17.230 1.00 85.69 175 PHE A C 1
ATOM 1379 O O . PHE A 1 175 ? -3.179 -1.123 -18.180 1.00 85.69 175 PHE A O 1
ATOM 1386 N N . ALA A 1 176 ? -3.703 -1.524 -16.024 1.00 81.31 176 ALA A N 1
ATOM 1387 C CA . ALA A 1 176 ? -2.489 -2.246 -15.655 1.00 81.31 176 ALA A CA 1
ATOM 1388 C C . ALA A 1 176 ? -2.220 -3.405 -16.627 1.00 81.31 176 ALA A C 1
ATOM 1390 O O . ALA A 1 176 ? -1.152 -3.483 -17.226 1.00 81.31 176 ALA A O 1
ATOM 1391 N N . THR A 1 177 ? -3.231 -4.243 -16.882 1.00 82.19 177 THR A N 1
ATOM 1392 C CA . THR A 1 177 ? -3.109 -5.381 -17.808 1.00 82.19 177 THR A CA 1
ATOM 1393 C C . THR A 1 177 ? -2.798 -4.938 -19.244 1.00 82.19 177 THR A C 1
ATOM 1395 O O . THR A 1 177 ? -1.953 -5.540 -19.906 1.00 82.19 177 THR A O 1
ATOM 1398 N N . GLN A 1 178 ? -3.440 -3.871 -19.736 1.00 79.88 178 GLN A N 1
ATOM 1399 C CA . GLN A 1 178 ? -3.200 -3.359 -21.092 1.00 79.88 178 GLN A CA 1
ATOM 1400 C C . GLN A 1 178 ? -1.779 -2.810 -21.272 1.00 79.88 178 GLN A C 1
ATOM 1402 O O . GLN A 1 178 ? -1.146 -3.091 -22.290 1.00 79.88 178 GLN A O 1
ATOM 1407 N N . GLU A 1 179 ? -1.261 -2.064 -20.297 1.00 71.44 179 GLU A N 1
ATOM 1408 C CA . GLU A 1 179 ? 0.123 -1.568 -20.318 1.00 71.44 179 GLU A CA 1
ATOM 1409 C C . GLU A 1 179 ? 1.136 -2.731 -20.320 1.00 71.44 179 GLU A C 1
ATOM 1411 O O . GLU A 1 179 ? 2.107 -2.715 -21.088 1.00 71.44 179 GLU A O 1
ATOM 1416 N N . CYS A 1 180 ? 0.878 -3.798 -19.551 1.00 68.00 180 CYS A N 1
ATOM 1417 C CA . CYS A 1 180 ? 1.694 -5.017 -19.591 1.00 68.00 180 CYS A CA 1
ATOM 1418 C C . CYS A 1 180 ? 1.685 -5.676 -20.986 1.00 68.00 180 CYS A C 1
ATOM 1420 O O . CYS A 1 180 ? 2.741 -6.035 -21.518 1.00 68.00 180 CYS A O 1
ATOM 1422 N N . ASP A 1 181 ? 0.510 -5.818 -21.607 1.00 72.94 181 ASP A N 1
ATOM 1423 C CA . ASP A 1 181 ? 0.350 -6.456 -22.920 1.00 72.94 181 ASP A CA 1
ATOM 1424 C C . ASP A 1 181 ? 1.037 -5.672 -24.049 1.00 72.94 181 ASP A C 1
ATOM 1426 O O . ASP A 1 181 ? 1.667 -6.271 -24.932 1.00 72.94 181 ASP A O 1
ATOM 1430 N N . LEU A 1 182 ? 0.956 -4.337 -24.016 1.00 68.69 182 LEU A N 1
ATOM 1431 C CA . LEU A 1 182 ? 1.658 -3.455 -24.954 1.00 68.69 182 LEU A CA 1
ATOM 1432 C C . LEU A 1 182 ? 3.179 -3.593 -24.810 1.00 68.69 182 LEU A C 1
ATOM 1434 O O . LEU A 1 182 ? 3.897 -3.712 -25.811 1.00 68.69 182 LEU A O 1
ATOM 1438 N N . THR A 1 183 ? 3.669 -3.659 -23.572 1.00 64.38 183 THR A N 1
ATOM 1439 C CA . THR A 1 183 ? 5.096 -3.836 -23.276 1.00 64.38 183 THR A CA 1
ATOM 1440 C C . THR A 1 183 ? 5.593 -5.202 -23.761 1.00 64.38 183 THR A C 1
ATOM 1442 O O . THR A 1 183 ? 6.605 -5.277 -24.461 1.00 64.38 183 THR A O 1
ATOM 1445 N N . ARG A 1 184 ? 4.843 -6.285 -23.518 1.00 69.69 184 ARG A N 1
ATOM 1446 C CA . ARG A 1 184 ? 5.172 -7.625 -24.037 1.00 69.69 184 ARG A CA 1
ATOM 1447 C C . ARG A 1 184 ? 5.200 -7.660 -25.565 1.00 69.69 184 ARG A C 1
ATOM 1449 O O . ARG A 1 184 ? 6.166 -8.150 -26.143 1.00 69.69 184 ARG A O 1
ATOM 1456 N N . SER A 1 185 ? 4.176 -7.106 -26.212 1.00 72.75 185 SER A N 1
ATOM 1457 C CA . SER A 1 185 ? 4.063 -7.104 -27.677 1.00 72.75 185 SER A CA 1
ATOM 1458 C C . SER A 1 185 ? 5.204 -6.324 -28.337 1.00 72.75 185 SER A C 1
ATOM 1460 O O . SER A 1 185 ? 5.756 -6.755 -29.349 1.00 72.75 185 SER A O 1
ATOM 1462 N N . SER A 1 186 ? 5.602 -5.190 -27.750 1.00 69.38 186 SER A N 1
ATOM 1463 C CA . SER A 1 186 ? 6.751 -4.419 -28.241 1.00 69.38 186 SER A CA 1
ATOM 1464 C C . SER A 1 186 ? 8.074 -5.172 -28.057 1.00 69.38 186 SER A C 1
ATOM 1466 O O . SER A 1 186 ? 8.899 -5.181 -28.972 1.00 69.38 186 SER A O 1
ATOM 1468 N N . HIS A 1 187 ? 8.256 -5.876 -26.936 1.00 68.19 187 HIS A N 1
ATOM 1469 C CA . HIS A 1 187 ? 9.438 -6.704 -26.698 1.00 68.19 187 HIS A CA 1
ATOM 1470 C C . HIS A 1 187 ? 9.530 -7.908 -27.653 1.00 68.19 187 HIS A C 1
ATOM 1472 O O . HIS A 1 187 ? 10.610 -8.206 -28.165 1.00 68.19 187 HIS A O 1
ATOM 1478 N N . GLU A 1 188 ? 8.414 -8.579 -27.949 1.00 74.56 188 GLU A N 1
ATOM 1479 C CA . GLU A 1 188 ? 8.358 -9.652 -28.952 1.00 74.56 188 GLU A CA 1
ATOM 1480 C C . GLU A 1 188 ? 8.721 -9.137 -30.352 1.00 74.56 188 GLU A C 1
ATOM 1482 O O . GLU A 1 188 ? 9.558 -9.734 -31.033 1.00 74.56 188 GLU A O 1
ATOM 1487 N N . ALA A 1 189 ? 8.179 -7.981 -30.750 1.00 71.94 189 ALA A N 1
ATOM 1488 C CA . ALA A 1 189 ? 8.509 -7.347 -32.025 1.00 71.94 189 ALA A CA 1
ATOM 1489 C C . ALA A 1 189 ? 10.005 -6.990 -32.131 1.00 71.94 189 ALA A C 1
ATOM 1491 O O . ALA A 1 189 ? 10.636 -7.243 -33.161 1.00 71.94 189 ALA A O 1
ATOM 1492 N N . LEU A 1 190 ? 10.593 -6.471 -31.048 1.00 64.69 190 LEU A N 1
ATOM 1493 C CA . LEU A 1 190 ? 12.031 -6.203 -30.941 1.00 64.69 190 LEU A CA 1
ATOM 1494 C C . LEU A 1 190 ? 12.864 -7.487 -31.052 1.00 64.69 190 LEU A C 1
ATOM 1496 O O . LEU A 1 190 ? 13.859 -7.519 -31.778 1.00 64.69 190 LEU A O 1
ATOM 1500 N N . ARG A 1 191 ? 12.463 -8.569 -30.376 1.00 67.38 191 ARG A N 1
ATOM 1501 C CA . ARG A 1 191 ? 13.147 -9.870 -30.456 1.00 67.38 191 ARG A CA 1
ATOM 1502 C C . ARG A 1 191 ? 13.173 -10.408 -31.887 1.00 67.38 191 ARG A C 1
ATOM 1504 O O . ARG A 1 191 ? 14.212 -10.899 -32.343 1.00 67.38 191 ARG A O 1
ATOM 1511 N N . ASP A 1 192 ? 12.062 -10.296 -32.603 1.00 77.12 192 ASP A N 1
ATOM 1512 C CA . ASP A 1 192 ? 11.959 -10.712 -34.001 1.00 77.12 192 ASP A CA 1
ATOM 1513 C C . ASP A 1 192 ? 12.855 -9.870 -34.919 1.00 77.12 192 ASP A C 1
ATOM 1515 O O . ASP A 1 192 ? 13.481 -10.401 -35.842 1.00 77.12 192 ASP A O 1
ATOM 1519 N N . GLU A 1 193 ? 12.963 -8.567 -34.658 1.00 70.62 193 GLU A N 1
ATOM 1520 C CA . GLU A 1 193 ? 13.837 -7.661 -35.405 1.00 70.62 193 GLU A CA 1
ATOM 1521 C C . GLU A 1 193 ? 15.326 -7.944 -35.148 1.00 70.62 193 GLU A C 1
ATOM 1523 O O . GLU A 1 193 ? 16.117 -7.986 -36.095 1.00 70.62 193 GLU A O 1
ATOM 1528 N N . ILE A 1 194 ? 15.718 -8.237 -33.904 1.00 70.88 194 ILE A N 1
ATOM 1529 C CA . ILE A 1 194 ? 17.085 -8.661 -33.548 1.00 70.88 194 ILE A CA 1
ATOM 1530 C C . ILE A 1 194 ? 17.434 -9.982 -34.239 1.00 70.88 194 ILE A C 1
ATOM 1532 O O . ILE A 1 194 ? 18.519 -10.120 -34.806 1.00 70.88 194 ILE A O 1
ATOM 1536 N N . THR A 1 195 ? 16.501 -10.936 -34.250 1.00 73.88 195 THR A N 1
ATOM 1537 C CA . THR A 1 195 ? 16.694 -12.246 -34.894 1.00 73.88 195 THR A CA 1
ATOM 1538 C C . THR A 1 195 ? 16.882 -12.110 -36.410 1.00 73.88 195 THR A C 1
ATOM 1540 O O . THR A 1 195 ? 17.647 -12.865 -37.007 1.00 73.88 195 THR A O 1
ATOM 1543 N N . LYS A 1 196 ? 16.231 -11.121 -37.040 1.00 77.25 196 LYS A N 1
ATOM 1544 C CA . LYS A 1 196 ? 16.348 -10.842 -38.483 1.00 77.25 196 LYS A CA 1
ATOM 1545 C C . LYS A 1 196 ? 17.569 -9.995 -38.853 1.00 77.25 196 LYS A C 1
ATOM 1547 O O . LYS A 1 196 ? 18.120 -10.187 -39.934 1.00 77.25 196 LYS A O 1
ATOM 1552 N N . SER A 1 197 ? 17.973 -9.050 -38.002 1.00 75.19 197 SER A N 1
ATOM 1553 C CA . SER A 1 197 ? 19.007 -8.048 -38.318 1.00 75.19 197 SER A CA 1
ATOM 1554 C C . SER A 1 197 ? 20.390 -8.349 -37.729 1.00 75.19 197 SER A C 1
ATOM 1556 O O . SER A 1 197 ? 21.382 -7.778 -38.184 1.00 75.19 197 SER A O 1
ATOM 1558 N N . GLY A 1 198 ? 20.486 -9.229 -36.725 1.00 64.88 198 GLY A N 1
ATOM 1559 C CA . GLY A 1 198 ? 21.745 -9.577 -36.058 1.00 64.88 198 GLY A CA 1
ATOM 1560 C C . GLY A 1 198 ? 22.370 -8.444 -35.230 1.00 64.88 198 GLY A C 1
ATOM 1561 O O . GLY A 1 198 ? 23.527 -8.557 -34.824 1.00 64.88 198 GLY A O 1
ATOM 1562 N N . ARG A 1 199 ? 21.643 -7.347 -34.973 1.00 54.75 199 ARG A N 1
ATOM 1563 C CA . ARG A 1 199 ? 22.084 -6.224 -34.130 1.00 54.75 199 ARG A CA 1
ATOM 1564 C C . ARG A 1 199 ? 21.022 -5.892 -33.087 1.00 54.75 199 ARG A C 1
ATOM 1566 O O . ARG A 1 199 ? 19.864 -5.698 -33.428 1.00 54.75 199 ARG A O 1
ATOM 1573 N N . ALA A 1 200 ? 21.439 -5.783 -31.827 1.00 46.47 200 ALA A N 1
ATOM 1574 C CA . ALA A 1 200 ? 20.588 -5.293 -30.747 1.00 46.47 200 ALA A CA 1
ATOM 1575 C C . ALA A 1 200 ? 20.532 -3.751 -30.768 1.00 46.47 200 ALA A C 1
ATOM 1577 O O . ALA A 1 200 ? 21.597 -3.123 -30.758 1.00 46.47 200 ALA A O 1
ATOM 1578 N N . PRO A 1 201 ? 19.343 -3.121 -30.803 1.00 51.91 201 PRO A N 1
ATOM 1579 C CA . PRO A 1 201 ? 19.218 -1.689 -30.568 1.00 51.91 201 PRO A CA 1
ATOM 1580 C C . PRO A 1 201 ? 19.382 -1.378 -29.072 1.00 51.91 201 PRO A C 1
ATOM 1582 O O . PRO A 1 201 ? 18.998 -2.162 -28.207 1.00 51.91 201 PRO A O 1
ATOM 1585 N N . ALA A 1 202 ? 19.970 -0.222 -28.767 1.00 43.28 202 ALA A N 1
ATOM 1586 C CA . ALA A 1 202 ? 20.145 0.257 -27.403 1.00 43.28 202 ALA A CA 1
ATOM 1587 C C . ALA A 1 202 ? 18.872 0.975 -26.938 1.00 43.28 202 ALA A C 1
ATOM 1589 O O . ALA A 1 202 ? 18.691 2.147 -27.255 1.00 43.28 202 ALA A O 1
ATOM 1590 N N . TYR A 1 203 ? 18.003 0.288 -26.194 1.00 49.19 203 TYR A N 1
ATOM 1591 C CA . TYR A 1 203 ? 16.941 0.937 -25.424 1.00 49.19 203 TYR A CA 1
ATOM 1592 C C . TYR A 1 203 ? 16.776 0.301 -24.044 1.00 49.19 203 TYR A C 1
ATOM 1594 O O . TYR A 1 203 ? 16.913 -0.907 -23.858 1.00 49.19 203 TYR A O 1
ATOM 1602 N N . GLN A 1 204 ? 16.521 1.175 -23.074 1.00 41.69 204 GLN A N 1
ATOM 1603 C CA . GLN A 1 204 ? 16.341 0.888 -21.660 1.00 41.69 204 GLN A CA 1
ATOM 1604 C C . GLN A 1 204 ? 14.908 0.377 -21.459 1.00 41.69 204 GLN A C 1
ATOM 1606 O O . GLN A 1 204 ? 13.947 1.108 -21.687 1.00 41.69 204 GLN A O 1
ATOM 1611 N N . MET A 1 205 ? 14.774 -0.902 -21.110 1.00 40.34 205 MET A N 1
ATOM 1612 C CA . MET A 1 205 ? 13.488 -1.552 -20.853 1.00 40.34 205 MET A CA 1
ATOM 1613 C C . MET A 1 205 ? 12.901 -0.992 -19.555 1.00 40.34 205 MET A C 1
ATOM 1615 O O . MET A 1 205 ? 13.439 -1.232 -18.475 1.00 40.34 205 MET A O 1
ATOM 1619 N N . ALA A 1 206 ? 11.823 -0.220 -19.664 1.00 39.31 206 ALA A N 1
ATOM 1620 C CA . ALA A 1 206 ? 11.036 0.196 -18.515 1.00 39.31 206 ALA A CA 1
ATOM 1621 C C . ALA A 1 206 ? 10.181 -0.984 -18.025 1.00 39.31 206 ALA A C 1
ATOM 1623 O O . ALA A 1 206 ? 9.501 -1.622 -18.823 1.00 39.31 206 ALA A O 1
ATOM 1624 N N . GLY A 1 207 ? 10.274 -1.251 -16.718 1.00 44.47 207 GLY A N 1
ATOM 1625 C CA . GLY A 1 207 ? 9.315 -1.974 -15.877 1.00 44.47 207 GLY A CA 1
ATOM 1626 C C . GLY A 1 207 ? 8.579 -3.147 -16.515 1.00 44.47 207 GLY A C 1
ATOM 1627 O O . GLY A 1 207 ? 7.455 -2.993 -16.980 1.00 44.47 207 GLY A O 1
ATOM 1628 N N . LEU A 1 208 ? 9.180 -4.336 -16.450 1.00 40.00 208 LEU A N 1
ATOM 1629 C CA . LEU A 1 208 ? 8.439 -5.587 -16.585 1.00 40.00 208 LEU A CA 1
ATOM 1630 C C . LEU A 1 208 ? 7.290 -5.591 -15.563 1.00 40.00 208 LEU A C 1
ATOM 1632 O O . LEU A 1 208 ? 7.536 -5.467 -14.364 1.00 40.00 208 LEU A O 1
ATOM 1636 N N . CYS A 1 209 ? 6.055 -5.776 -16.030 1.00 48.44 209 CYS A N 1
ATOM 1637 C CA . CYS A 1 209 ? 5.091 -6.507 -15.216 1.00 48.44 209 CYS A CA 1
ATOM 1638 C C . CYS A 1 209 ? 5.694 -7.897 -14.991 1.00 48.44 209 CYS A C 1
ATOM 1640 O O . CYS A 1 209 ? 6.076 -8.551 -15.967 1.00 48.44 209 CYS A O 1
ATOM 1642 N N . VAL A 1 210 ? 5.885 -8.277 -13.728 1.00 42.56 210 VAL A N 1
ATOM 1643 C CA . VAL A 1 210 ? 6.402 -9.603 -13.357 1.00 42.56 210 VAL A CA 1
ATOM 1644 C C . VAL A 1 210 ? 5.332 -10.653 -13.617 1.00 42.56 210 VAL A C 1
ATOM 1646 O O . VAL A 1 210 ? 4.159 -10.384 -13.277 1.00 42.56 210 VAL A O 1
#

Sequence (210 aa):
MPSNMRVVLACLMLSSAYGFSPASKSDLEDALDECCRNGDNVDLMGTFNNDCRVDSQGTYDTDGDHIGDWDTSLVTDMSFVFKRAEVCFETMNANVTYWNTSSVTTMESTFKDATLFNQPLQWDVSKVTSMDYMFNGATLFNQPLDWNTSHVTNKDFMFSKFSSRVNSMDDWNTFATQECDLTRSSHEALRDEITKSGRAPAYQMAGLCV

pLDDT: mean 72.65, std 19.65, range [31.03, 98.25]

Radius of gyration: 19.87 Å; chains: 1; bounding box: 50×27×70 Å